Protein AF-A0A953WG66-F1 (afdb_monomer_lite)

Structure (mmCIF, N/CA/C/O backbone):
data_AF-A0A953WG66-F1
#
_entry.id   AF-A0A953WG66-F1
#
loop_
_atom_site.group_PDB
_atom_site.id
_atom_site.type_symbol
_atom_site.label_atom_id
_atom_site.label_alt_id
_atom_site.label_comp_id
_atom_site.label_asym_id
_atom_site.label_entity_id
_atom_site.label_seq_id
_atom_site.pdbx_PDB_ins_code
_atom_site.Cartn_x
_atom_site.Cartn_y
_atom_site.Cartn_z
_atom_site.occupancy
_atom_site.B_iso_or_equiv
_atom_site.auth_seq_id
_atom_site.auth_comp_id
_atom_site.auth_asym_id
_atom_site.auth_atom_id
_atom_site.pdbx_PDB_model_num
ATOM 1 N N . MET A 1 1 ? -20.986 -58.001 -8.007 1.00 40.38 1 MET A N 1
ATOM 2 C CA . MET A 1 1 ? -20.982 -58.601 -9.363 1.00 40.38 1 MET A CA 1
ATOM 3 C C . MET A 1 1 ? -20.022 -57.749 -10.190 1.00 40.38 1 MET A C 1
ATOM 5 O O . MET A 1 1 ? -20.242 -56.552 -10.231 1.00 40.38 1 MET A O 1
ATOM 9 N N . LYS A 1 2 ? -18.782 -58.213 -10.434 1.00 39.41 2 LYS A N 1
ATOM 10 C CA . LYS A 1 2 ? -18.308 -58.851 -11.696 1.00 39.41 2 LYS A CA 1
ATOM 11 C C . LYS A 1 2 ? -18.579 -57.925 -12.902 1.00 39.41 2 LYS A C 1
ATOM 13 O O . LYS A 1 2 ? -19.743 -57.663 -13.152 1.00 39.41 2 LYS A O 1
ATOM 18 N N . HIS A 1 3 ? -17.605 -57.355 -13.620 1.00 38.25 3 HIS A N 1
ATOM 19 C CA . HIS A 1 3 ? -16.455 -57.956 -14.327 1.00 38.25 3 HIS A CA 1
ATOM 20 C C . HIS A 1 3 ? -15.364 -56.886 -14.621 1.00 38.25 3 HIS A C 1
ATOM 22 O O . HIS A 1 3 ? -15.717 -55.734 -14.837 1.00 38.25 3 HIS A O 1
ATOM 28 N N . LEU A 1 4 ? -14.068 -57.170 -14.382 1.00 39.19 4 LEU A N 1
ATOM 29 C CA . LEU A 1 4 ? -12.987 -57.541 -15.345 1.00 39.19 4 LEU A CA 1
ATOM 30 C C . LEU A 1 4 ? -12.687 -56.464 -16.417 1.00 39.19 4 LEU A C 1
ATOM 32 O O . LEU A 1 4 ? -13.578 -56.117 -17.174 1.00 39.19 4 LEU A O 1
ATOM 36 N N . ALA A 1 5 ? -11.515 -55.813 -16.451 1.00 41.72 5 ALA A N 1
ATOM 37 C CA . ALA A 1 5 ? -10.131 -56.266 -16.725 1.00 41.72 5 ALA A CA 1
ATOM 38 C C . ALA A 1 5 ? -9.709 -55.921 -18.167 1.00 41.72 5 ALA A C 1
ATOM 40 O O . ALA A 1 5 ? -10.453 -56.183 -19.106 1.00 41.72 5 ALA A O 1
ATOM 41 N N . GLY A 1 6 ? -8.499 -55.380 -18.336 1.00 35.00 6 GLY A N 1
ATOM 42 C CA . GLY A 1 6 ? -7.927 -55.082 -19.650 1.00 35.00 6 GLY A CA 1
ATOM 43 C C . GLY A 1 6 ? -6.528 -54.476 -19.565 1.00 35.00 6 GLY A C 1
ATOM 44 O O . GLY A 1 6 ? -6.346 -53.290 -19.802 1.00 35.00 6 GLY A O 1
ATOM 45 N N . THR A 1 7 ? -5.551 -55.303 -19.205 1.00 43.47 7 THR A N 1
ATOM 46 C CA . THR A 1 7 ? -4.113 -55.044 -19.365 1.00 43.47 7 THR A CA 1
ATOM 47 C C . THR A 1 7 ? -3.718 -55.362 -20.808 1.00 43.47 7 THR A C 1
ATOM 49 O O . THR A 1 7 ? -4.080 -56.440 -21.271 1.00 43.47 7 THR A O 1
ATOM 52 N N . LEU A 1 8 ? -2.900 -54.538 -21.478 1.00 39.47 8 LEU A N 1
ATOM 53 C CA . LEU A 1 8 ? -1.827 -55.083 -22.323 1.00 39.47 8 LEU A CA 1
ATOM 54 C C . LEU A 1 8 ? -0.668 -54.098 -22.563 1.00 39.47 8 LEU A C 1
ATOM 56 O O . LEU A 1 8 ? -0.803 -53.045 -23.176 1.00 39.47 8 LEU A O 1
ATOM 60 N N . PHE A 1 9 ? 0.480 -54.538 -22.062 1.00 36.56 9 PHE A N 1
ATOM 61 C CA . PHE A 1 9 ? 1.857 -54.225 -22.426 1.00 36.56 9 PHE A CA 1
ATOM 62 C C . PHE A 1 9 ? 2.101 -54.135 -23.946 1.00 36.56 9 PHE A C 1
ATOM 64 O O . PHE A 1 9 ? 1.664 -55.011 -24.691 1.00 36.56 9 PHE A O 1
ATOM 71 N N . CYS A 1 10 ? 2.962 -53.207 -24.372 1.00 32.41 10 CYS A N 1
ATOM 72 C CA . CYS A 1 10 ? 3.913 -53.492 -25.447 1.00 32.41 10 CYS A CA 1
ATOM 73 C C . CYS A 1 10 ? 5.191 -52.664 -25.265 1.00 32.41 10 CYS A C 1
ATOM 75 O O . CYS A 1 10 ? 5.211 -51.453 -25.468 1.00 32.41 10 CYS A O 1
ATOM 77 N N . ALA A 1 11 ? 6.247 -53.351 -24.839 1.00 36.75 11 ALA A N 1
ATOM 78 C CA . ALA A 1 11 ? 7.619 -52.883 -24.895 1.00 36.75 11 ALA A CA 1
ATOM 79 C C . ALA A 1 11 ? 8.167 -53.143 -26.304 1.00 36.75 11 ALA A C 1
ATOM 81 O O . ALA A 1 11 ? 7.997 -54.243 -26.831 1.00 36.75 11 ALA A O 1
ATOM 82 N N . VAL A 1 12 ? 8.873 -52.169 -26.878 1.00 41.50 12 VAL A N 1
ATOM 83 C CA . VAL A 1 12 ? 9.766 -52.389 -28.019 1.00 41.50 12 VAL A CA 1
ATOM 84 C C . VAL A 1 12 ? 11.125 -51.791 -27.668 1.00 41.50 12 VAL A C 1
ATOM 86 O O . VAL A 1 12 ? 11.301 -50.579 -27.597 1.00 41.50 12 VAL A O 1
ATOM 89 N N . LEU A 1 13 ? 12.054 -52.700 -27.376 1.00 41.88 13 LEU A N 1
ATOM 90 C CA . LEU A 1 13 ? 13.506 -52.527 -27.431 1.00 41.88 13 LEU A CA 1
ATOM 91 C C . LEU A 1 13 ? 13.980 -52.617 -28.894 1.00 41.88 13 LEU A C 1
ATOM 93 O O . LEU A 1 13 ? 13.220 -53.090 -29.734 1.00 41.88 13 LEU A O 1
ATOM 97 N N . PHE A 1 14 ? 15.259 -52.278 -29.113 1.00 37.59 14 PHE A N 1
ATOM 98 C CA . PHE A 1 14 ? 16.099 -52.266 -30.335 1.00 37.59 14 PHE A CA 1
ATOM 99 C C . PHE A 1 14 ? 16.456 -50.828 -30.756 1.00 37.59 14 PHE A C 1
ATOM 101 O O . PHE A 1 14 ? 15.599 -49.962 -30.788 1.00 37.59 14 PHE A O 1
ATOM 108 N N . SER A 1 15 ? 17.697 -50.471 -31.087 1.00 36.41 15 SER A N 1
ATOM 109 C CA . SER A 1 15 ? 18.886 -51.264 -31.396 1.00 36.41 15 SER A CA 1
ATOM 110 C C . SER A 1 15 ? 20.135 -50.395 -31.238 1.00 36.41 15 SER A C 1
ATOM 112 O O . SER A 1 15 ? 20.113 -49.197 -31.500 1.00 36.41 15 SER A O 1
ATOM 114 N N . SER A 1 16 ? 21.212 -51.069 -30.861 1.00 37.94 16 SER A N 1
ATOM 115 C CA . SER A 1 16 ? 22.631 -50.761 -30.987 1.00 37.94 16 SER A CA 1
ATOM 116 C C . SER A 1 16 ? 23.064 -49.793 -32.095 1.00 37.94 16 SER A C 1
ATOM 118 O O . SER A 1 16 ? 22.646 -49.907 -33.246 1.00 37.94 16 SER A O 1
ATOM 120 N N . GLY A 1 17 ? 24.054 -48.971 -31.743 1.00 34.75 17 GLY A N 1
ATOM 121 C CA . GLY A 1 17 ? 24.935 -48.249 -32.655 1.00 34.75 17 GLY A CA 1
ATOM 122 C C . GLY A 1 17 ? 26.266 -47.941 -31.968 1.00 34.75 17 GLY A C 1
ATOM 123 O O . GLY A 1 17 ? 26.476 -46.833 -31.489 1.00 34.75 17 GLY A O 1
ATOM 124 N N . CYS A 1 18 ? 27.145 -48.942 -31.877 1.00 31.81 18 CYS A N 1
ATOM 125 C CA . CYS A 1 18 ? 28.578 -48.740 -31.663 1.00 31.81 18 CYS A CA 1
ATOM 126 C C . CYS A 1 18 ? 29.185 -48.213 -32.969 1.00 31.81 18 CYS A C 1
ATOM 128 O O .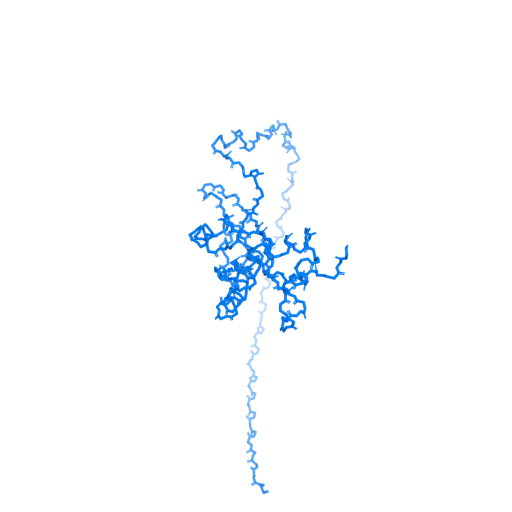 CYS A 1 18 ? 28.863 -48.773 -34.011 1.00 31.81 18 CYS A O 1
ATOM 130 N N . THR A 1 19 ? 30.077 -47.220 -32.914 1.00 40.19 19 THR A N 1
ATOM 131 C CA . THR A 1 19 ? 31.483 -47.331 -33.364 1.00 40.19 19 THR A CA 1
ATOM 132 C C . THR A 1 19 ? 32.202 -45.988 -33.257 1.00 40.19 19 THR A C 1
ATOM 134 O O . THR A 1 19 ? 31.648 -44.937 -33.566 1.00 40.19 19 THR A O 1
ATOM 137 N N . ASN A 1 20 ? 33.450 -46.102 -32.816 1.00 37.34 20 ASN A N 1
ATOM 138 C CA . ASN A 1 20 ? 34.449 -45.084 -32.526 1.00 37.34 20 ASN A CA 1
ATOM 139 C C . ASN A 1 20 ? 34.704 -44.091 -33.661 1.00 37.34 20 ASN A C 1
ATOM 141 O O . ASN A 1 20 ? 34.679 -44.444 -34.839 1.00 37.34 20 ASN A O 1
ATOM 145 N N . SER A 1 21 ? 35.130 -42.892 -33.281 1.00 41.28 21 SER A N 1
ATOM 146 C CA . SER A 1 21 ? 36.153 -42.151 -34.016 1.00 41.28 21 SER A CA 1
ATOM 147 C C . SER A 1 21 ? 36.938 -41.324 -33.009 1.00 41.28 21 SER A C 1
ATOM 149 O O . SER A 1 21 ? 36.525 -40.233 -32.622 1.00 41.28 21 SER A O 1
ATOM 151 N N . ASP A 1 22 ? 38.050 -41.902 -32.561 1.00 39.91 22 ASP A N 1
ATOM 152 C CA . ASP A 1 22 ? 39.164 -41.182 -31.965 1.00 39.91 22 ASP A CA 1
ATOM 153 C C . ASP A 1 22 ? 39.517 -39.998 -32.866 1.00 39.91 22 ASP A C 1
ATOM 155 O O . ASP A 1 22 ? 39.886 -40.157 -34.029 1.00 39.91 22 ASP A O 1
ATOM 159 N N . THR A 1 23 ? 39.366 -38.793 -32.335 1.00 44.88 23 THR A N 1
ATOM 160 C CA . THR A 1 23 ? 40.048 -37.617 -32.860 1.00 44.88 23 THR A CA 1
ATOM 161 C C . THR A 1 23 ? 40.847 -37.055 -31.702 1.00 44.88 23 THR A C 1
ATOM 163 O O . THR A 1 23 ? 40.358 -36.244 -30.920 1.00 44.88 23 THR A O 1
ATOM 166 N N . GLU A 1 24 ? 42.085 -37.539 -31.584 1.00 45.97 24 GLU A N 1
ATOM 167 C CA . GLU A 1 24 ? 43.172 -36.761 -31.001 1.00 45.97 24 GLU A CA 1
ATOM 168 C C . GLU A 1 24 ? 43.178 -35.399 -31.705 1.00 45.97 24 GLU A C 1
ATOM 170 O O . GLU A 1 24 ? 43.527 -35.264 -32.882 1.00 45.97 24 GLU A O 1
ATOM 175 N N . HIS A 1 25 ? 42.725 -34.377 -30.990 1.00 43.25 25 HIS A N 1
ATOM 176 C CA . HIS A 1 25 ? 43.062 -33.002 -31.291 1.00 43.25 25 HIS A CA 1
ATOM 177 C C . HIS A 1 25 ? 43.875 -32.475 -30.126 1.00 43.25 25 HIS A C 1
ATOM 179 O O . HIS A 1 25 ? 43.409 -32.393 -28.993 1.00 43.25 25 HIS A O 1
ATOM 185 N N . ALA A 1 26 ? 45.133 -32.224 -30.472 1.00 43.62 26 ALA A N 1
ATOM 186 C CA . ALA A 1 26 ? 46.191 -31.681 -29.658 1.00 43.62 26 ALA A CA 1
ATOM 187 C C . ALA A 1 26 ? 45.707 -30.555 -28.740 1.00 43.62 26 ALA A C 1
ATOM 189 O O . ALA A 1 26 ? 44.999 -29.650 -29.185 1.00 43.62 26 ALA A O 1
ATOM 190 N N . GLU A 1 27 ? 46.167 -30.598 -27.488 1.00 51.97 27 GLU A N 1
ATOM 191 C CA . GLU A 1 27 ? 46.247 -29.431 -26.614 1.00 51.97 27 GLU A CA 1
ATOM 192 C C . GLU A 1 27 ? 46.866 -28.259 -27.393 1.00 51.97 27 GLU A C 1
ATOM 194 O O . GLU A 1 27 ? 48.035 -28.334 -27.792 1.00 51.97 27 GLU A O 1
ATOM 199 N N . PRO A 1 28 ? 46.131 -27.159 -27.627 1.00 49.12 28 PRO A N 1
ATOM 200 C CA . PRO A 1 28 ? 46.783 -25.916 -27.968 1.00 49.12 28 PRO A CA 1
ATOM 201 C C . PRO A 1 28 ? 47.484 -25.422 -26.703 1.00 49.12 28 PRO A C 1
ATOM 203 O O . PRO A 1 28 ? 46.846 -25.153 -25.687 1.00 49.12 28 PRO A O 1
ATOM 206 N N . ALA A 1 29 ? 48.811 -25.350 -26.792 1.00 50.75 29 ALA A N 1
ATOM 207 C CA . ALA A 1 29 ? 49.691 -24.767 -25.795 1.00 50.75 29 ALA A CA 1
ATOM 208 C C . ALA A 1 29 ? 49.089 -23.489 -25.193 1.00 50.75 29 ALA A C 1
ATOM 210 O O . ALA A 1 29 ? 48.650 -22.597 -25.925 1.00 50.75 29 ALA A O 1
ATOM 211 N N . GLU A 1 30 ? 49.100 -23.416 -23.861 1.00 51.19 30 GLU A N 1
ATOM 212 C CA . GLU A 1 30 ? 48.785 -22.211 -23.103 1.00 51.19 30 GLU A CA 1
ATOM 213 C C . GLU A 1 30 ? 49.516 -21.006 -23.720 1.00 51.19 30 GLU A C 1
ATOM 215 O O . GLU A 1 30 ? 50.753 -21.004 -23.785 1.00 51.19 30 GLU A O 1
ATOM 220 N N . PRO A 1 31 ? 48.810 -19.957 -24.179 1.00 52.06 31 PRO A N 1
ATOM 221 C CA . PRO A 1 31 ? 49.475 -18.700 -24.447 1.00 52.06 31 PRO A CA 1
ATOM 222 C C . PRO A 1 31 ? 49.948 -18.149 -23.102 1.00 52.06 31 PRO A C 1
ATOM 224 O O . PRO A 1 31 ? 49.144 -17.761 -22.257 1.00 52.06 31 PRO A O 1
ATOM 227 N N . ALA A 1 32 ? 51.268 -18.143 -22.912 1.00 47.75 32 ALA A N 1
ATOM 228 C CA . ALA A 1 32 ? 51.931 -17.483 -21.801 1.00 47.75 32 ALA A CA 1
ATOM 229 C C . ALA A 1 32 ? 51.351 -16.073 -21.627 1.00 47.75 32 ALA A C 1
ATOM 231 O O . ALA A 1 32 ? 51.476 -15.220 -22.509 1.00 47.75 32 ALA A O 1
ATOM 232 N N . THR A 1 33 ? 50.697 -15.853 -20.490 1.00 50.56 33 THR A N 1
ATOM 233 C CA . THR A 1 33 ? 50.154 -14.566 -20.071 1.00 50.56 33 THR A CA 1
ATOM 234 C C . THR A 1 33 ? 51.259 -13.513 -20.174 1.00 50.56 33 THR A C 1
ATOM 236 O O . THR A 1 33 ? 52.274 -13.652 -19.483 1.00 50.56 33 THR A O 1
ATOM 239 N N . PRO A 1 34 ? 51.129 -12.455 -20.998 1.00 50.34 34 PRO A N 1
ATOM 240 C CA . PRO A 1 34 ? 52.040 -11.332 -20.891 1.00 50.34 34 PRO A CA 1
ATOM 241 C C . PRO A 1 34 ? 51.843 -10.705 -19.509 1.00 50.34 34 PRO A C 1
ATOM 243 O O . PRO A 1 34 ? 50.808 -10.116 -19.201 1.00 50.34 34 PRO A O 1
ATOM 246 N N . ALA A 1 35 ? 52.848 -10.875 -18.653 1.00 50.50 35 ALA A N 1
ATOM 247 C CA . ALA A 1 35 ? 52.999 -10.087 -17.449 1.00 50.50 35 ALA A CA 1
ATOM 248 C C . ALA A 1 35 ? 53.118 -8.612 -17.854 1.00 50.50 35 ALA A C 1
ATOM 250 O O . ALA A 1 35 ? 54.041 -8.244 -18.578 1.00 50.50 35 ALA A O 1
ATOM 251 N N . GLY A 1 36 ? 52.204 -7.774 -17.367 1.00 51.59 36 GLY A N 1
ATOM 252 C CA . GLY A 1 36 ? 52.370 -6.324 -17.412 1.00 51.59 36 GLY A CA 1
ATOM 253 C C . GLY A 1 36 ? 51.264 -5.574 -18.136 1.00 51.59 36 GLY A C 1
ATOM 254 O O . GLY A 1 36 ? 51.451 -5.113 -19.252 1.00 51.59 36 GLY A O 1
ATOM 255 N N . GLN A 1 37 ? 50.162 -5.355 -17.428 1.00 41.12 37 GLN A N 1
ATOM 256 C CA . GLN A 1 37 ? 49.670 -4.010 -17.130 1.00 41.12 37 GLN A CA 1
ATOM 257 C C . GLN A 1 37 ? 48.595 -4.167 -16.058 1.00 41.12 37 GLN A C 1
ATOM 259 O O . GLN A 1 37 ? 47.473 -4.577 -16.334 1.00 41.12 37 GLN A O 1
ATOM 264 N N . VAL A 1 38 ? 48.963 -3.885 -14.806 1.00 50.69 38 VAL A N 1
ATOM 265 C CA . VAL A 1 38 ? 47.963 -3.493 -13.812 1.00 50.69 38 VAL A CA 1
ATOM 266 C C . VAL A 1 38 ? 47.334 -2.230 -14.404 1.00 50.69 38 VAL A C 1
ATOM 268 O O . VAL A 1 38 ? 48.096 -1.293 -14.664 1.00 50.69 38 VAL A O 1
ATOM 271 N N . PRO A 1 39 ? 46.029 -2.201 -14.731 1.00 48.72 39 PRO A N 1
ATOM 272 C CA . PRO A 1 39 ? 45.403 -0.952 -15.121 1.00 48.72 39 PRO A CA 1
ATOM 273 C C . PRO A 1 39 ? 45.646 0.014 -13.971 1.00 48.72 39 PRO A C 1
ATOM 275 O O . PRO A 1 39 ? 45.346 -0.299 -12.819 1.00 48.72 39 PRO A O 1
ATOM 278 N N . ASP A 1 40 ? 46.303 1.121 -14.292 1.00 50.34 40 ASP A N 1
ATOM 279 C CA . ASP A 1 40 ? 46.548 2.221 -13.382 1.00 50.34 40 ASP A CA 1
ATOM 280 C C . ASP A 1 40 ? 45.220 2.562 -12.693 1.00 50.34 40 ASP A C 1
ATOM 282 O O . ASP A 1 40 ? 44.286 3.070 -13.313 1.00 50.34 40 ASP A O 1
ATOM 286 N N . SER A 1 41 ? 45.097 2.187 -11.420 1.00 54.97 41 SER A N 1
ATOM 287 C CA . SER A 1 41 ? 43.883 2.332 -10.615 1.00 54.97 41 SER A CA 1
ATOM 288 C C . SER A 1 41 ? 43.644 3.786 -10.190 1.00 54.97 41 SER A C 1
ATOM 290 O O . SER A 1 41 ? 42.941 4.042 -9.218 1.00 54.97 41 SER A O 1
ATOM 292 N N . SER A 1 42 ? 44.252 4.734 -10.904 1.00 51.97 42 SER A N 1
ATOM 293 C CA . SER A 1 42 ? 44.056 6.172 -10.772 1.00 51.97 42 SER A CA 1
ATOM 294 C C . SER A 1 42 ? 43.049 6.733 -11.780 1.00 51.97 42 SER A C 1
ATOM 296 O O . SER A 1 42 ? 42.958 7.949 -11.934 1.00 51.97 42 SER A O 1
ATOM 298 N N . GLN A 1 43 ? 42.232 5.884 -12.424 1.00 48.75 43 GLN A N 1
ATOM 299 C CA . GLN A 1 43 ? 40.974 6.371 -12.986 1.00 48.75 43 GLN A CA 1
ATOM 300 C C . GLN A 1 43 ? 40.105 6.868 -11.831 1.00 48.75 43 GLN A C 1
ATOM 302 O O . GLN A 1 43 ? 39.445 6.086 -11.147 1.00 48.75 43 GLN A O 1
ATOM 307 N N . GLU A 1 44 ? 40.163 8.180 -11.599 1.00 53.19 44 GLU A N 1
ATOM 308 C CA . GLU A 1 44 ? 39.146 8.927 -10.878 1.00 53.19 44 GLU A CA 1
ATOM 309 C C . GLU A 1 44 ? 37.803 8.464 -11.438 1.00 53.19 44 GLU A C 1
ATOM 311 O O . GLU A 1 44 ? 37.472 8.685 -12.605 1.00 53.19 44 GLU A O 1
ATOM 316 N N . THR A 1 45 ? 37.077 7.694 -10.632 1.00 61.94 45 THR A N 1
ATOM 317 C CA . THR A 1 45 ? 35.719 7.298 -10.965 1.00 61.94 45 THR A CA 1
ATOM 318 C C . THR A 1 45 ? 34.911 8.577 -10.885 1.00 61.94 45 THR A C 1
ATOM 320 O O . THR A 1 45 ? 34.532 8.997 -9.796 1.00 61.94 45 THR A O 1
ATOM 323 N N . MET A 1 46 ? 34.734 9.235 -12.036 1.00 64.88 46 MET A N 1
ATOM 324 C CA . MET A 1 46 ? 33.811 10.360 -12.162 1.00 64.88 46 MET A CA 1
ATOM 325 C C . MET A 1 46 ? 32.500 9.945 -11.510 1.00 64.88 46 MET A C 1
ATOM 327 O O . MET A 1 46 ? 32.012 8.836 -11.777 1.00 64.88 46 MET A O 1
ATOM 331 N N . SER A 1 47 ? 31.973 10.791 -10.632 1.00 74.25 47 SER A N 1
ATOM 332 C CA . SER A 1 47 ? 30.742 10.472 -9.921 1.00 74.25 47 SER A CA 1
ATOM 333 C C . SER A 1 47 ? 29.597 10.305 -10.929 1.00 74.25 47 SER A C 1
ATOM 335 O O . SER A 1 47 ? 29.675 10.766 -12.072 1.00 74.25 47 SER A O 1
ATOM 337 N N . ILE A 1 48 ? 28.530 9.599 -10.552 1.00 70.12 48 ILE A N 1
ATOM 338 C CA . ILE A 1 48 ? 27.396 9.362 -11.464 1.00 70.12 48 ILE A CA 1
ATOM 339 C C . ILE A 1 48 ? 26.796 10.701 -11.924 1.00 70.12 48 ILE A C 1
ATOM 341 O O . ILE A 1 48 ? 26.393 10.832 -13.076 1.00 70.12 48 ILE A O 1
ATOM 345 N N . GLU A 1 49 ? 26.828 11.714 -11.061 1.00 71.69 49 GLU A N 1
ATOM 346 C CA . GLU A 1 49 ? 26.388 13.081 -11.338 1.00 71.69 49 GLU A CA 1
ATOM 347 C C . GLU A 1 49 ? 27.259 13.786 -12.393 1.00 71.69 49 GLU A C 1
ATOM 349 O O . GLU A 1 49 ? 26.752 14.571 -13.188 1.00 71.69 49 GLU A O 1
ATOM 354 N N . GLU A 1 50 ? 28.563 13.497 -12.447 1.00 76.69 50 GLU A N 1
ATOM 355 C CA . GLU A 1 50 ? 29.469 14.048 -13.466 1.00 76.69 50 GLU A CA 1
ATOM 356 C C . GLU A 1 50 ? 29.283 13.368 -14.827 1.00 76.69 50 GLU A C 1
ATOM 358 O O . GLU A 1 50 ? 29.425 14.003 -15.873 1.00 76.69 50 GLU A O 1
ATOM 363 N N . GLN A 1 51 ? 28.946 12.076 -14.821 1.00 76.94 51 GLN A N 1
ATOM 364 C CA . GLN A 1 51 ? 28.680 11.308 -16.040 1.00 76.94 51 GLN A CA 1
ATOM 365 C C . GLN A 1 51 ? 27.286 11.594 -16.615 1.00 76.94 51 GLN A C 1
ATOM 367 O O . GLN A 1 51 ? 27.099 11.548 -17.833 1.00 76.94 51 GLN A O 1
ATOM 372 N N . PHE A 1 52 ? 26.320 11.908 -15.750 1.00 77.19 52 PHE A N 1
ATOM 373 C CA . PHE A 1 52 ? 24.923 12.153 -16.098 1.00 77.19 52 PHE A CA 1
ATOM 374 C C . PHE A 1 52 ? 24.435 13.427 -15.395 1.00 77.19 52 PHE A C 1
ATOM 376 O O . PHE A 1 52 ? 23.733 13.345 -14.389 1.00 77.19 52 PHE A O 1
ATOM 383 N N . PRO A 1 53 ? 24.775 14.617 -15.920 1.00 77.00 53 PRO A N 1
ATOM 384 C CA . PRO A 1 53 ? 24.470 15.891 -15.262 1.00 77.00 53 PRO A CA 1
ATOM 385 C C . PRO A 1 53 ? 22.966 16.178 -15.133 1.00 77.00 53 PRO A C 1
ATOM 387 O O . PRO A 1 53 ? 22.575 16.986 -14.297 1.00 77.00 53 PRO A O 1
ATOM 390 N N . ASP A 1 54 ? 22.134 15.504 -15.931 1.00 79.50 54 ASP A N 1
ATOM 391 C CA . ASP A 1 54 ? 20.670 15.606 -15.883 1.00 79.50 54 ASP A CA 1
ATOM 392 C C . ASP A 1 54 ? 20.018 14.519 -14.999 1.00 79.50 54 ASP A C 1
ATOM 394 O O . ASP A 1 54 ? 18.792 14.439 -14.910 1.00 79.50 54 ASP A O 1
ATOM 398 N N . TYR A 1 55 ? 20.805 13.631 -14.379 1.00 81.56 55 TYR A N 1
ATOM 399 C CA . TYR A 1 55 ? 20.279 12.589 -13.501 1.00 81.56 55 TYR A CA 1
ATOM 400 C C . TYR A 1 55 ? 19.963 13.152 -12.113 1.00 81.56 55 TYR A C 1
ATOM 402 O O . TYR A 1 55 ? 20.849 13.593 -11.383 1.00 81.56 55 TYR A O 1
ATOM 410 N N . GLU A 1 56 ? 18.692 13.065 -11.721 1.00 83.88 56 GLU A N 1
ATOM 411 C CA . GLU A 1 56 ? 18.228 13.436 -10.385 1.00 83.88 56 GLU A CA 1
ATOM 412 C C . GLU A 1 56 ? 17.808 12.182 -9.587 1.00 83.88 56 GLU A C 1
ATOM 414 O O . GLU A 1 56 ? 16.746 11.588 -9.850 1.00 83.88 56 GLU A O 1
ATOM 419 N N . PRO A 1 57 ? 18.612 11.746 -8.595 1.00 84.00 57 PRO A N 1
ATOM 420 C CA . PRO A 1 57 ? 18.269 10.592 -7.772 1.00 84.00 57 PRO A CA 1
ATOM 421 C C . PRO A 1 57 ? 17.036 10.876 -6.908 1.00 84.00 57 PRO A C 1
ATOM 423 O O . PRO A 1 57 ? 16.825 11.991 -6.423 1.00 84.00 57 PRO A O 1
ATOM 426 N N . LYS A 1 58 ? 16.219 9.845 -6.659 1.00 88.44 58 LYS A N 1
ATOM 427 C CA . LYS A 1 58 ? 15.100 9.961 -5.718 1.00 88.44 58 LYS A CA 1
ATOM 428 C C . LYS A 1 58 ? 15.638 10.003 -4.294 1.00 88.44 58 LYS A C 1
ATOM 430 O O . LYS A 1 58 ? 16.253 9.050 -3.830 1.00 88.44 58 LYS A O 1
ATOM 435 N N . LEU A 1 59 ? 15.368 11.100 -3.591 1.00 89.00 59 LEU A N 1
ATOM 436 C CA . LEU A 1 59 ? 15.767 11.265 -2.187 1.00 89.00 59 LEU A CA 1
ATOM 437 C C . LEU A 1 59 ? 14.630 10.964 -1.199 1.00 89.00 59 LEU A C 1
ATOM 439 O O . LEU A 1 59 ? 14.869 10.834 -0.001 1.00 89.00 59 LEU A O 1
ATOM 443 N N . THR A 1 60 ? 13.389 10.880 -1.680 1.00 91.81 60 THR A N 1
ATOM 444 C CA . THR A 1 60 ? 12.217 10.572 -0.852 1.00 91.81 60 THR A CA 1
ATOM 445 C C . THR A 1 60 ? 11.989 9.062 -0.751 1.00 91.81 60 THR A C 1
ATOM 447 O O . THR A 1 60 ? 12.342 8.337 -1.684 1.00 91.81 60 THR A O 1
ATOM 450 N N . PRO A 1 61 ? 11.353 8.562 0.325 1.00 93.81 61 PRO A N 1
ATOM 451 C CA . PRO A 1 61 ? 10.939 7.160 0.415 1.00 93.81 61 PRO A CA 1
ATOM 452 C C . PRO A 1 61 ? 10.004 6.762 -0.729 1.00 93.81 61 PRO A C 1
ATOM 454 O O . PRO A 1 61 ? 9.215 7.587 -1.194 1.00 93.81 61 PRO A O 1
ATOM 457 N N . ASP A 1 62 ? 10.099 5.520 -1.199 1.00 96.12 62 ASP A N 1
ATOM 458 C CA . ASP A 1 62 ? 9.183 4.973 -2.205 1.00 96.12 62 ASP A CA 1
ATOM 459 C C . ASP A 1 62 ? 7.801 4.731 -1.603 1.00 96.12 62 ASP A C 1
ATOM 461 O O . ASP A 1 62 ? 7.664 4.225 -0.488 1.00 96.12 62 ASP A O 1
ATOM 465 N N . THR A 1 63 ? 6.770 5.123 -2.343 1.00 96.06 63 THR A N 1
ATOM 466 C CA . THR A 1 63 ? 5.378 5.052 -1.905 1.00 96.06 63 THR A CA 1
ATOM 467 C C . THR A 1 63 ? 4.526 4.269 -2.895 1.00 96.06 63 THR A C 1
ATOM 469 O O . THR A 1 63 ? 4.863 4.131 -4.071 1.00 96.06 63 THR A O 1
ATOM 472 N N . LEU A 1 64 ? 3.360 3.800 -2.444 1.00 96.50 64 LEU A N 1
ATOM 473 C CA . LEU A 1 64 ? 2.388 3.152 -3.331 1.00 96.50 64 LEU A CA 1
ATOM 474 C C . LEU A 1 64 ? 1.912 4.077 -4.463 1.00 96.50 64 LEU A C 1
ATOM 476 O O . LEU A 1 64 ? 1.565 3.596 -5.537 1.00 96.50 64 LEU A O 1
ATOM 480 N N . LEU A 1 65 ? 1.927 5.397 -4.246 1.00 95.81 65 LEU A N 1
ATOM 481 C CA . LEU A 1 65 ? 1.571 6.383 -5.268 1.00 95.81 65 LEU A CA 1
ATOM 482 C C . LEU A 1 65 ? 2.663 6.549 -6.328 1.00 95.81 65 LEU A C 1
ATOM 484 O O . LEU A 1 65 ? 2.339 6.884 -7.463 1.00 95.81 65 LEU A O 1
ATOM 488 N N . ASP A 1 66 ? 3.926 6.283 -5.988 1.00 96.50 66 ASP A N 1
ATOM 489 C CA . ASP A 1 66 ? 4.999 6.221 -6.982 1.00 96.50 66 ASP A CA 1
ATOM 490 C C . ASP A 1 66 ? 4.830 4.988 -7.889 1.00 96.50 66 ASP A C 1
ATOM 492 O O . ASP A 1 66 ? 4.990 5.076 -9.105 1.00 96.50 66 ASP A O 1
ATOM 496 N N . TYR A 1 67 ? 4.434 3.850 -7.306 1.00 97.25 67 TYR A N 1
ATOM 497 C CA . TYR A 1 67 ? 4.150 2.610 -8.039 1.00 97.25 67 TYR A CA 1
ATOM 498 C C . TYR A 1 67 ? 2.868 2.677 -8.889 1.00 97.25 67 TYR A C 1
ATOM 500 O O . TYR A 1 67 ? 2.850 2.226 -10.038 1.00 97.25 67 TYR A O 1
ATOM 508 N N . ARG A 1 68 ? 1.790 3.258 -8.349 1.00 97.19 68 ARG A N 1
ATOM 509 C CA . ARG A 1 68 ? 0.503 3.444 -9.038 1.00 97.19 68 ARG A CA 1
ATOM 510 C C . ARG A 1 68 ? 0.004 4.885 -8.902 1.00 97.19 68 ARG A C 1
ATOM 512 O O . ARG A 1 68 ? -0.907 5.158 -8.117 1.00 97.19 68 ARG A O 1
ATOM 519 N N . PRO A 1 69 ? 0.503 5.810 -9.744 1.00 96.06 69 PRO A N 1
ATOM 520 C CA . PRO A 1 69 ? 0.050 7.203 -9.739 1.00 96.06 69 PRO A CA 1
ATOM 521 C C . PRO A 1 69 ? -1.452 7.365 -10.013 1.00 96.06 69 PRO A C 1
ATOM 523 O O . PRO A 1 69 ? -2.064 8.333 -9.564 1.00 96.06 69 PRO A O 1
ATOM 526 N N . GLY A 1 70 ? -2.068 6.404 -10.716 1.00 94.50 70 GLY A N 1
ATOM 527 C CA . GLY A 1 70 ? -3.510 6.384 -10.989 1.00 94.50 70 GLY A CA 1
ATOM 528 C C . GLY A 1 70 ? -4.383 6.405 -9.728 1.00 94.50 70 GLY A C 1
ATOM 529 O O . GLY A 1 70 ? -5.487 6.950 -9.760 1.00 94.50 70 GLY A O 1
ATOM 530 N N . LEU A 1 71 ? -3.863 5.926 -8.591 1.00 95.06 71 LEU A N 1
ATOM 531 C CA . LEU A 1 71 ? -4.569 5.951 -7.309 1.00 95.06 71 LEU A CA 1
ATOM 532 C C . LEU A 1 71 ? -4.800 7.365 -6.768 1.00 95.06 71 LEU A C 1
ATOM 534 O O . LEU A 1 71 ? -5.683 7.546 -5.932 1.00 95.06 71 LEU A O 1
ATOM 538 N N . LEU A 1 72 ? -4.078 8.385 -7.252 1.00 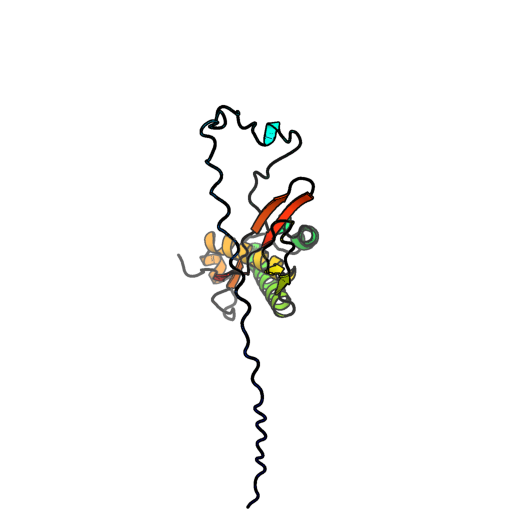94.62 72 LEU A N 1
ATOM 539 C CA . LEU A 1 72 ? -4.279 9.777 -6.830 1.00 94.62 72 LEU A CA 1
ATOM 540 C C . LEU A 1 72 ? -5.732 10.240 -7.001 1.00 94.62 72 LEU A C 1
ATOM 542 O O . LEU A 1 72 ? -6.226 11.006 -6.177 1.00 94.62 72 LEU A O 1
ATOM 546 N N . ALA A 1 73 ? -6.433 9.749 -8.027 1.00 93.19 73 ALA A N 1
ATOM 547 C CA . ALA A 1 73 ? -7.849 10.051 -8.234 1.00 93.19 73 ALA A CA 1
ATOM 548 C C . ALA A 1 73 ? -8.761 9.411 -7.168 1.00 93.19 73 ALA A C 1
ATOM 550 O O . ALA A 1 73 ? -9.821 9.953 -6.858 1.00 93.19 73 ALA A O 1
ATOM 551 N N . SER A 1 74 ? -8.334 8.289 -6.586 1.00 92.19 74 SER A N 1
ATOM 552 C CA . SER A 1 74 ? -9.055 7.537 -5.556 1.00 92.19 74 SER A CA 1
ATOM 553 C C . SER A 1 74 ? -8.711 7.994 -4.137 1.00 92.19 74 SER A C 1
ATOM 555 O O . SER A 1 74 ? -9.517 7.801 -3.228 1.00 92.19 74 SER A O 1
ATOM 557 N N . MET A 1 75 ? -7.567 8.651 -3.922 1.00 92.56 75 MET A N 1
ATOM 558 C CA . MET A 1 75 ? -7.127 9.131 -2.602 1.00 92.56 75 MET A CA 1
ATOM 559 C C . MET A 1 75 ? -8.161 9.985 -1.844 1.00 92.56 75 MET A C 1
ATOM 561 O O . MET A 1 75 ? -8.302 9.768 -0.640 1.00 92.56 75 MET A O 1
ATOM 565 N N . PRO A 1 76 ? -8.936 10.891 -2.479 1.00 92.94 76 PRO A N 1
ATOM 566 C CA . PRO A 1 76 ? -9.973 11.655 -1.780 1.00 92.94 76 PRO A CA 1
ATOM 567 C C . PRO A 1 76 ? -11.110 10.803 -1.197 1.00 92.94 76 PRO A C 1
ATOM 569 O O . PRO A 1 76 ? -11.859 11.289 -0.354 1.00 92.94 76 PRO A O 1
ATOM 572 N N . SER A 1 77 ? -11.267 9.551 -1.647 1.00 90.06 77 SER A N 1
ATOM 573 C CA . SER A 1 77 ? -12.249 8.615 -1.084 1.00 90.06 77 SER A CA 1
ATOM 574 C C . SER A 1 77 ? -11.805 8.005 0.246 1.00 90.06 77 SER A C 1
ATOM 576 O O . SER A 1 77 ? -12.650 7.505 0.985 1.00 90.06 77 SER A O 1
ATOM 578 N N . LEU A 1 78 ? -10.507 8.063 0.572 1.00 94.38 78 LEU A N 1
ATOM 579 C CA . LEU A 1 78 ? -9.985 7.606 1.854 1.00 94.38 78 LEU A CA 1
ATOM 580 C C . LEU A 1 78 ? -10.190 8.709 2.904 1.00 94.38 78 LEU A C 1
ATOM 582 O O . LEU A 1 78 ? -9.614 9.793 2.765 1.00 94.38 78 LEU A O 1
ATOM 5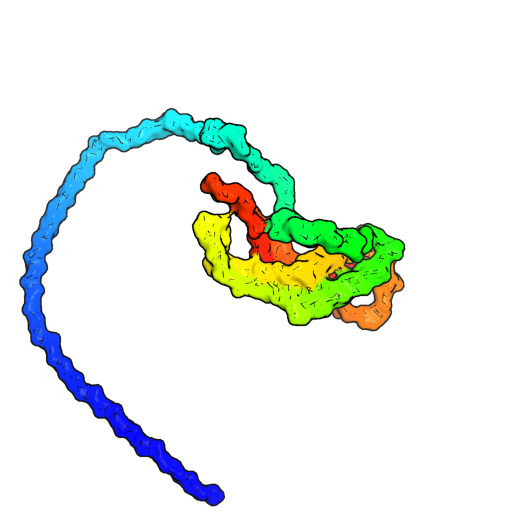86 N N . PRO A 1 79 ? -10.954 8.459 3.981 1.00 94.19 79 PRO A N 1
ATOM 587 C CA . PRO A 1 79 ? -11.113 9.431 5.057 1.00 94.19 79 PRO A CA 1
ATOM 588 C C . PRO A 1 79 ? -9.797 9.661 5.805 1.00 94.19 79 PRO A C 1
ATOM 590 O O . PRO A 1 79 ? -9.000 8.739 5.967 1.00 94.19 79 PRO A O 1
ATOM 593 N N . GLU A 1 80 ? -9.553 10.881 6.278 1.00 93.56 80 GLU A N 1
ATOM 594 C CA . GLU A 1 80 ? -8.352 11.205 7.065 1.00 93.56 80 GLU A CA 1
ATOM 595 C C . GLU A 1 80 ? -8.262 10.368 8.347 1.00 93.56 80 GLU A C 1
ATOM 597 O O . GLU A 1 80 ? -9.293 10.095 8.971 1.00 93.56 80 GLU A O 1
ATOM 602 N N . ALA A 1 81 ? -7.035 10.031 8.762 1.00 92.44 81 ALA A N 1
ATOM 603 C CA . ALA A 1 81 ? -6.718 9.261 9.968 1.00 92.44 81 ALA A CA 1
ATOM 604 C C . ALA A 1 81 ? -7.012 10.065 11.251 1.00 92.44 81 ALA A C 1
ATOM 606 O O . ALA A 1 81 ? -6.118 10.520 11.960 1.00 92.44 81 ALA A O 1
ATOM 607 N N . THR A 1 82 ? -8.297 10.266 11.542 1.00 91.81 82 THR A N 1
ATOM 608 C CA . THR A 1 82 ? -8.796 10.931 12.750 1.00 91.81 82 THR A CA 1
ATOM 609 C C . THR A 1 82 ? -9.868 10.078 13.415 1.00 91.81 82 THR A C 1
ATOM 611 O O . THR A 1 82 ? -10.610 9.362 12.744 1.00 91.81 82 THR A O 1
ATOM 614 N N . VAL A 1 83 ? -9.997 10.197 14.734 1.00 87.69 83 VAL A N 1
ATOM 615 C CA . VAL A 1 83 ? -10.982 9.435 15.522 1.00 87.69 83 VAL A CA 1
ATOM 616 C C . VAL A 1 83 ? -12.412 9.722 15.055 1.00 87.69 83 VAL A C 1
ATOM 618 O O . VAL A 1 83 ? -13.223 8.810 14.946 1.00 87.69 83 VAL A O 1
ATOM 621 N N . ALA A 1 84 ? -12.715 10.972 14.689 1.00 89.88 84 ALA A N 1
ATOM 622 C CA . ALA A 1 84 ? -14.029 11.350 14.166 1.00 89.88 84 ALA A CA 1
ATOM 623 C C . ALA A 1 84 ? -14.395 10.610 12.864 1.00 89.88 84 ALA A C 1
ATOM 625 O O . ALA A 1 84 ? -15.569 10.342 12.614 1.00 89.88 84 ALA A O 1
ATOM 626 N N . ASN A 1 85 ? -13.393 10.259 12.054 1.00 92.19 85 ASN A N 1
ATOM 627 C CA . ASN A 1 85 ? -13.570 9.529 10.802 1.00 92.19 85 ASN A CA 1
ATOM 628 C C . ASN A 1 85 ? -13.464 8.012 10.968 1.00 92.19 85 ASN A C 1
ATOM 630 O O . ASN A 1 85 ? -13.620 7.297 9.980 1.00 92.19 85 ASN A O 1
ATOM 634 N N . LEU A 1 86 ? -13.197 7.506 12.172 1.00 89.56 86 LEU A N 1
ATOM 635 C CA . LEU A 1 86 ? -12.922 6.092 12.387 1.00 89.56 86 LEU A CA 1
ATOM 636 C C . LEU A 1 86 ? -14.047 5.165 11.886 1.00 89.56 86 LEU A C 1
ATOM 638 O O . LEU A 1 86 ? -13.726 4.231 11.153 1.00 89.56 86 LEU A O 1
ATOM 642 N N . PRO A 1 87 ? -15.346 5.426 12.146 1.00 88.88 87 PRO A N 1
ATOM 643 C CA . PRO A 1 87 ? -16.413 4.599 11.578 1.00 88.88 87 PRO A CA 1
ATOM 644 C C . PRO A 1 87 ? -16.354 4.539 10.045 1.00 88.88 87 PRO A C 1
ATOM 646 O O . PRO A 1 87 ? -16.476 3.473 9.447 1.00 88.88 87 PRO A O 1
ATOM 649 N N . LYS A 1 88 ? -16.073 5.679 9.399 1.00 91.88 88 LYS A N 1
ATOM 650 C CA . LYS A 1 88 ? -15.954 5.759 7.941 1.00 91.88 88 LYS A CA 1
ATOM 651 C C . LYS A 1 88 ? -14.706 5.044 7.425 1.00 91.88 88 LYS A C 1
ATOM 653 O O . LYS A 1 88 ? -14.760 4.425 6.364 1.00 91.88 88 LYS A O 1
ATOM 658 N N . LEU A 1 89 ? -13.593 5.119 8.153 1.00 92.38 89 LEU A N 1
ATOM 659 C CA . LEU A 1 89 ? -12.372 4.377 7.842 1.00 92.38 89 LEU A CA 1
ATOM 660 C C . LEU A 1 89 ? -12.607 2.870 7.904 1.00 92.38 89 LEU A C 1
ATOM 662 O O . LEU A 1 89 ? -12.190 2.178 6.985 1.00 92.38 89 LEU A O 1
ATOM 666 N N . MET A 1 90 ? -13.322 2.384 8.919 1.00 90.56 90 MET A N 1
ATOM 667 C CA . MET A 1 90 ? -13.664 0.967 9.056 1.00 90.56 90 MET A CA 1
ATOM 668 C C . MET A 1 90 ? -14.553 0.473 7.909 1.00 90.56 90 MET A C 1
ATOM 670 O O . MET A 1 90 ? -14.254 -0.552 7.305 1.00 90.56 90 MET A O 1
ATOM 674 N N . GLU A 1 91 ? -15.587 1.234 7.533 1.00 91.56 91 GLU A N 1
ATOM 675 C CA . GLU A 1 91 ? -16.396 0.929 6.341 1.00 91.56 91 GLU A CA 1
ATOM 676 C C . GLU A 1 91 ? -15.552 0.901 5.059 1.00 91.56 91 GLU A C 1
ATOM 678 O O . GLU A 1 91 ? -15.751 0.059 4.187 1.00 91.56 91 GLU A O 1
ATOM 683 N N . THR A 1 92 ? -14.615 1.843 4.934 1.00 94.69 92 THR A N 1
ATOM 684 C CA . THR A 1 92 ? -13.745 1.968 3.758 1.00 94.69 92 THR A CA 1
ATOM 685 C C . THR A 1 92 ? -12.749 0.813 3.683 1.00 94.69 92 THR A C 1
ATOM 687 O O . THR A 1 92 ? -12.519 0.279 2.601 1.00 94.69 92 THR A O 1
ATOM 690 N N . LEU A 1 93 ? -12.189 0.408 4.825 1.00 93.62 93 LEU A N 1
ATOM 691 C CA . LEU A 1 93 ? -11.307 -0.747 4.951 1.00 93.62 93 LEU A CA 1
ATOM 692 C C . LEU A 1 93 ? -12.019 -2.019 4.485 1.00 93.62 93 LEU A C 1
ATOM 694 O O . LEU A 1 93 ? -11.498 -2.730 3.633 1.00 93.62 93 LEU A O 1
ATOM 698 N N . GLU A 1 94 ? -13.229 -2.252 4.994 1.00 93.19 94 GLU A N 1
ATOM 699 C CA . GLU A 1 94 ? -14.040 -3.422 4.661 1.00 93.19 94 GLU A CA 1
ATOM 700 C C . GLU A 1 94 ? -14.445 -3.445 3.184 1.00 93.19 94 GLU A C 1
ATOM 702 O O . GLU A 1 94 ? -14.350 -4.472 2.512 1.00 93.19 94 GLU A O 1
ATOM 707 N N . TYR A 1 95 ? -14.846 -2.288 2.652 1.00 94.50 95 TYR A N 1
ATOM 708 C CA . TYR A 1 95 ? -15.167 -2.141 1.239 1.00 94.50 95 TYR A CA 1
ATOM 709 C C . TYR A 1 95 ? -13.983 -2.542 0.352 1.00 94.50 95 TYR A C 1
ATOM 711 O O . TYR A 1 95 ? -14.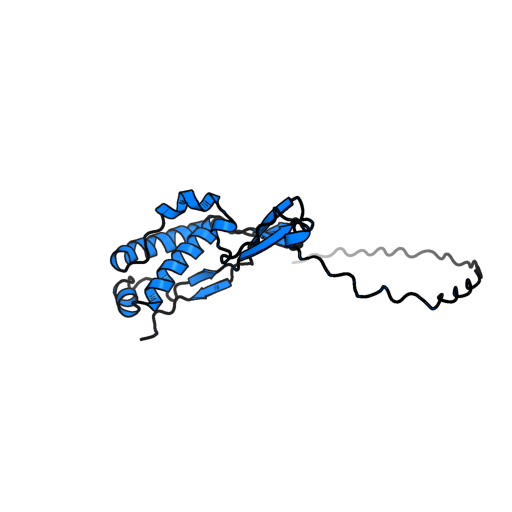148 -3.352 -0.561 1.00 94.50 95 TYR A O 1
ATOM 719 N N . TRP A 1 96 ? -12.789 -2.005 0.618 1.00 96.06 96 TRP A N 1
ATOM 720 C CA . TRP A 1 96 ? -11.611 -2.310 -0.192 1.00 96.06 96 TRP A CA 1
ATOM 721 C C . TRP A 1 96 ? -11.092 -3.731 0.022 1.00 96.06 96 TRP A C 1
ATOM 723 O O . TRP A 1 96 ? -10.659 -4.332 -0.957 1.00 96.06 96 TRP A O 1
ATOM 733 N N . ARG A 1 97 ? -11.220 -4.302 1.230 1.00 95.81 97 ARG A N 1
ATOM 734 C CA . ARG A 1 97 ? -10.971 -5.731 1.488 1.00 95.81 97 ARG A CA 1
ATOM 735 C C . ARG A 1 97 ? -11.810 -6.598 0.553 1.00 95.81 97 ARG A C 1
ATOM 737 O O . ARG A 1 97 ? -11.259 -7.382 -0.211 1.00 95.81 97 ARG A O 1
ATOM 744 N N . ALA A 1 98 ? -13.125 -6.381 0.524 1.00 96.00 98 ALA A N 1
ATOM 745 C CA . ALA A 1 98 ? -14.026 -7.148 -0.333 1.00 96.00 98 ALA A CA 1
ATOM 746 C C . ALA A 1 98 ? -13.715 -6.980 -1.836 1.00 96.00 98 ALA A C 1
ATOM 748 O O . ALA A 1 98 ? -13.831 -7.933 -2.605 1.00 96.00 98 ALA A O 1
ATOM 749 N N . GLN A 1 99 ? -13.304 -5.782 -2.277 1.00 97.25 99 GLN A N 1
ATOM 750 C CA . GLN A 1 99 ? -12.876 -5.567 -3.667 1.00 97.25 99 GLN A CA 1
ATOM 751 C C . GLN A 1 99 ? -11.554 -6.281 -3.988 1.00 97.25 99 GLN A C 1
ATOM 753 O O . GLN A 1 99 ? -11.423 -6.851 -5.070 1.00 97.25 99 GLN A O 1
ATOM 758 N N . ALA A 1 100 ? -10.594 -6.262 -3.061 1.00 96.88 100 ALA A N 1
ATOM 759 C CA . ALA A 1 100 ? -9.305 -6.930 -3.208 1.00 96.88 100 ALA A CA 1
ATOM 760 C C . ALA A 1 100 ? -9.463 -8.457 -3.246 1.00 96.88 100 ALA A C 1
ATOM 762 O O . ALA A 1 100 ? -8.842 -9.117 -4.069 1.00 96.88 100 ALA A O 1
ATOM 763 N N . GLU A 1 101 ? -10.353 -9.020 -2.427 1.00 96.19 101 GLU A N 1
ATOM 764 C CA . GLU A 1 101 ? -10.683 -10.451 -2.457 1.00 96.19 101 GLU A CA 1
ATOM 765 C C . GLU A 1 101 ? -11.371 -10.866 -3.764 1.00 96.19 101 GLU A C 1
ATOM 767 O O . GLU A 1 101 ? -11.139 -11.963 -4.275 1.00 96.19 101 GLU A O 1
ATOM 772 N N . ALA A 1 102 ? -12.215 -9.994 -4.326 1.00 97.50 102 ALA A N 1
ATOM 773 C CA . ALA A 1 102 ? -12.905 -10.256 -5.586 1.00 97.50 102 ALA A CA 1
ATOM 774 C C . ALA A 1 102 ? -11.984 -10.150 -6.813 1.00 97.50 102 ALA A C 1
ATOM 776 O O . ALA A 1 102 ? -12.231 -10.816 -7.821 1.00 97.50 102 ALA A O 1
ATOM 777 N N . ASN A 1 103 ? -10.954 -9.306 -6.746 1.00 95.25 103 ASN A N 1
ATOM 778 C CA . ASN A 1 103 ? -9.999 -9.087 -7.827 1.00 95.25 103 ASN A CA 1
ATOM 779 C C . ASN A 1 103 ? -8.577 -8.912 -7.271 1.00 95.25 103 ASN A C 1
ATOM 781 O O . ASN A 1 103 ? -8.066 -7.786 -7.258 1.00 95.25 103 ASN A O 1
ATOM 785 N N . PRO A 1 104 ? -7.954 -10.003 -6.796 1.00 96.81 104 PRO A N 1
ATOM 786 C CA . PRO A 1 104 ? -6.609 -9.942 -6.254 1.00 96.81 104 PRO A CA 1
ATOM 787 C C . PRO A 1 104 ? -5.593 -9.689 -7.368 1.00 96.81 104 PRO A C 1
ATOM 789 O O . PRO A 1 104 ? -5.818 -10.020 -8.536 1.00 96.81 104 PRO A O 1
ATOM 792 N N . GLY A 1 105 ? -4.456 -9.119 -6.988 1.00 97.00 105 GLY A N 1
ATOM 793 C CA . GLY A 1 105 ? -3.267 -9.072 -7.818 1.00 97.00 105 GLY A CA 1
ATOM 794 C C . GLY A 1 105 ? -2.677 -10.462 -8.034 1.00 97.00 105 GLY A C 1
ATOM 795 O O . GLY A 1 105 ? -3.211 -11.491 -7.607 1.00 97.00 105 GLY A O 1
ATOM 796 N N . GLY A 1 106 ? -1.548 -10.505 -8.729 1.00 97.81 106 GLY A N 1
ATOM 797 C CA . GLY A 1 106 ? -0.897 -11.771 -9.021 1.00 97.81 106 GLY A CA 1
ATOM 798 C C . GLY A 1 106 ? 0.494 -11.610 -9.599 1.00 97.81 106 GLY A C 1
ATOM 799 O O . GLY A 1 106 ? 0.932 -10.515 -9.940 1.00 97.81 106 GLY A O 1
ATOM 800 N N . PHE A 1 107 ? 1.197 -12.733 -9.705 1.00 98.00 107 PHE A N 1
ATOM 801 C CA . PHE A 1 107 ? 2.499 -12.768 -10.353 1.00 98.00 107 PHE A CA 1
ATOM 802 C C . PHE A 1 107 ? 2.354 -12.739 -11.873 1.00 98.00 107 PHE A C 1
ATOM 804 O O . PHE A 1 107 ? 1.675 -13.582 -12.464 1.00 98.00 107 PHE A O 1
ATOM 811 N N . GLU A 1 108 ? 3.061 -11.804 -12.497 1.00 97.69 108 GLU A N 1
ATOM 812 C CA . GLU A 1 108 ? 3.182 -11.674 -13.942 1.00 97.69 108 GLU A CA 1
ATOM 813 C C . GLU A 1 108 ? 4.655 -11.759 -14.381 1.00 97.69 108 GLU A C 1
ATOM 815 O O . GLU A 1 108 ? 5.571 -11.520 -13.586 1.00 97.69 108 GLU A O 1
ATOM 820 N N . PRO A 1 109 ? 4.940 -12.114 -15.649 1.00 98.06 109 PRO A N 1
ATOM 821 C CA . PRO A 1 109 ? 6.290 -12.015 -16.193 1.00 98.06 109 PRO A CA 1
ATOM 822 C C . PRO A 1 109 ? 6.822 -10.580 -16.102 1.00 98.06 109 PRO A C 1
ATOM 824 O O . PRO A 1 109 ? 6.296 -9.672 -16.744 1.00 98.06 109 PRO A O 1
ATOM 827 N N . GLY A 1 110 ? 7.891 -10.381 -15.332 1.00 95.94 110 GLY A N 1
ATOM 828 C CA . GLY A 1 110 ? 8.489 -9.061 -15.167 1.00 95.94 110 GLY A CA 1
ATOM 829 C C . GLY A 1 110 ? 9.380 -8.659 -16.344 1.00 95.94 110 GLY A C 1
ATOM 830 O O . GLY A 1 110 ? 9.985 -9.485 -17.036 1.00 95.94 110 GLY A O 1
ATOM 831 N N . ASN A 1 111 ? 9.506 -7.350 -16.561 1.00 95.50 111 ASN A N 1
ATOM 832 C CA . ASN A 1 111 ? 10.424 -6.790 -17.548 1.00 95.50 111 ASN A CA 1
ATOM 833 C C . ASN A 1 111 ? 11.860 -6.727 -16.992 1.00 95.50 111 ASN A C 1
ATOM 835 O O . ASN A 1 111 ? 12.31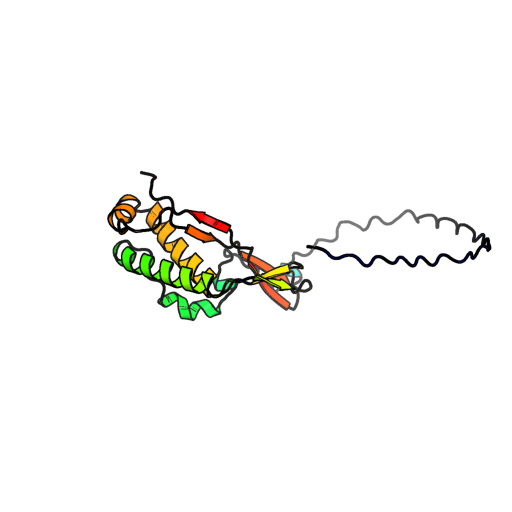6 -5.686 -16.518 1.00 95.50 111 ASN A O 1
ATOM 839 N N . MET A 1 112 ? 12.577 -7.856 -17.035 1.00 96.31 112 MET A N 1
ATOM 840 C CA . MET A 1 112 ? 13.947 -7.967 -16.504 1.00 96.31 112 MET A CA 1
ATOM 841 C C . MET A 1 112 ? 14.937 -6.928 -17.071 1.00 96.31 112 MET A C 1
ATOM 843 O O . MET A 1 112 ? 15.724 -6.398 -16.288 1.00 96.31 112 MET A O 1
ATOM 847 N N . PRO A 1 113 ? 14.909 -6.561 -18.375 1.00 95.06 113 PRO A N 1
ATOM 848 C CA . PRO A 1 113 ? 15.714 -5.448 -18.892 1.00 95.06 113 PRO A CA 1
ATOM 849 C C . PRO A 1 113 ? 15.515 -4.107 -18.170 1.00 95.06 113 PRO A C 1
ATOM 851 O O . PRO A 1 113 ? 16.404 -3.263 -18.219 1.00 95.06 113 PRO A O 1
ATOM 854 N N . LEU A 1 114 ? 14.372 -3.911 -17.505 1.00 95.00 114 LEU A N 1
ATOM 855 C CA . LEU A 1 114 ? 14.059 -2.719 -16.714 1.00 95.00 114 LEU A CA 1
ATOM 856 C C . LEU A 1 114 ? 14.244 -2.926 -15.197 1.00 95.00 114 LEU A C 1
ATOM 858 O O . LEU A 1 114 ? 13.808 -2.097 -14.399 1.00 95.00 114 LEU A O 1
ATOM 862 N N . GLY A 1 115 ? 14.875 -4.026 -14.778 1.00 94.25 115 GLY A N 1
ATOM 863 C CA . GLY A 1 115 ? 15.152 -4.318 -13.367 1.00 94.25 115 GLY A CA 1
ATOM 864 C C . GLY A 1 115 ? 13.993 -4.953 -12.588 1.00 94.25 115 GLY A C 1
ATOM 865 O O . GLY A 1 115 ? 14.015 -4.959 -11.352 1.00 94.25 115 GLY A O 1
ATOM 866 N N . ALA A 1 116 ? 12.980 -5.478 -13.282 1.00 96.25 116 ALA A N 1
ATOM 867 C CA . ALA A 1 116 ? 11.961 -6.324 -12.667 1.00 96.25 116 ALA A CA 1
ATOM 868 C C . ALA A 1 116 ? 12.523 -7.720 -12.347 1.00 96.25 116 ALA A C 1
ATOM 870 O O . ALA A 1 116 ? 13.444 -8.198 -13.015 1.00 96.25 116 ALA A O 1
ATOM 871 N N . ASP A 1 117 ? 11.921 -8.400 -11.373 1.00 96.44 117 ASP A N 1
ATOM 872 C CA . ASP A 1 117 ? 12.172 -9.825 -11.153 1.00 96.44 117 ASP A CA 1
ATOM 873 C C . ASP A 1 117 ? 11.566 -10.671 -12.288 1.00 96.44 117 ASP A C 1
ATOM 875 O O . ASP A 1 117 ? 10.689 -10.219 -13.024 1.00 96.44 117 ASP A O 1
ATOM 879 N N . ALA A 1 118 ? 12.017 -11.920 -12.460 1.00 96.94 118 ALA A N 1
ATOM 880 C CA . ALA A 1 118 ? 11.500 -12.795 -13.524 1.00 96.94 118 ALA A CA 1
ATOM 881 C C . ALA A 1 118 ? 9.984 -13.058 -13.397 1.00 96.94 118 ALA A C 1
ATOM 883 O O . ALA A 1 118 ? 9.283 -13.239 -14.396 1.00 96.94 118 ALA A O 1
ATOM 884 N N . GLN A 1 119 ? 9.490 -13.078 -12.160 1.00 97.50 119 GLN A N 1
ATOM 885 C CA . GLN A 1 119 ? 8.076 -13.036 -11.810 1.00 97.50 119 GLN A CA 1
ATOM 886 C C . GLN A 1 119 ? 7.888 -11.859 -10.862 1.00 97.50 119 GLN A C 1
ATOM 888 O O . GLN A 1 119 ? 8.464 -11.846 -9.777 1.00 97.50 119 GLN A O 1
ATOM 893 N N . GLN A 1 120 ? 7.117 -10.872 -11.294 1.00 97.69 120 GLN A N 1
ATOM 894 C CA . GLN A 1 120 ? 6.858 -9.645 -10.561 1.00 97.69 120 GLN A CA 1
ATOM 895 C C . GLN A 1 120 ? 5.411 -9.672 -10.075 1.00 97.69 120 GLN A C 1
ATOM 897 O O . GLN A 1 120 ? 4.509 -9.973 -10.852 1.00 97.69 120 GLN A O 1
ATOM 902 N N . TYR A 1 121 ? 5.184 -9.383 -8.793 1.00 98.06 121 TYR A N 1
ATOM 903 C CA . TYR A 1 121 ? 3.824 -9.221 -8.290 1.00 98.06 121 TYR A CA 1
ATOM 904 C C . TYR A 1 121 ? 3.246 -7.906 -8.820 1.00 98.06 121 TYR A C 1
ATOM 906 O O . TYR A 1 121 ? 3.860 -6.847 -8.654 1.00 98.06 121 TYR A O 1
ATOM 914 N N . GLU A 1 122 ? 2.081 -7.981 -9.451 1.00 97.81 122 GLU A N 1
ATOM 915 C CA . GLU A 1 122 ? 1.301 -6.838 -9.906 1.00 97.81 122 GLU A CA 1
ATOM 916 C C . GLU A 1 122 ? 0.086 -6.687 -8.993 1.00 97.81 122 GLU A C 1
ATOM 918 O O . GLU A 1 122 ? -0.905 -7.412 -9.112 1.00 97.81 122 GLU A O 1
ATOM 923 N N . ALA A 1 123 ? 0.183 -5.749 -8.048 1.00 97.75 123 ALA A N 1
ATOM 924 C CA . ALA A 1 123 ? -0.900 -5.479 -7.114 1.00 97.75 123 ALA A CA 1
ATOM 925 C C . ALA A 1 123 ? -2.067 -4.792 -7.831 1.00 97.75 123 ALA A C 1
ATOM 927 O O . ALA A 1 123 ? -1.884 -3.877 -8.648 1.00 97.75 123 ALA A O 1
ATOM 928 N N . SER A 1 124 ? -3.278 -5.216 -7.487 1.00 97.62 124 SER A N 1
ATOM 929 C CA . SER A 1 124 ? -4.504 -4.564 -7.928 1.00 97.62 124 SER A CA 1
ATOM 930 C C . SER A 1 124 ? -4.684 -3.214 -7.228 1.00 97.62 124 SER A C 1
ATOM 932 O O . SER A 1 124 ? -4.290 -3.028 -6.074 1.00 97.62 124 SER A O 1
ATOM 934 N N . ASP A 1 125 ? -5.363 -2.272 -7.885 1.00 97.38 125 ASP A N 1
ATOM 935 C CA . ASP A 1 125 ? -5.711 -0.991 -7.257 1.00 97.38 125 ASP A CA 1
ATOM 936 C C . ASP A 1 125 ? -6.509 -1.193 -5.956 1.00 97.38 125 ASP A C 1
ATOM 938 O O . ASP A 1 125 ? -6.353 -0.427 -5.006 1.00 97.38 125 ASP A O 1
ATOM 942 N N . ALA A 1 126 ? -7.331 -2.245 -5.882 1.00 97.00 126 ALA A N 1
ATOM 943 C CA . ALA A 1 126 ? -8.119 -2.568 -4.699 1.00 97.00 126 ALA A CA 1
ATOM 944 C C . ALA A 1 126 ? -7.247 -2.996 -3.508 1.00 97.00 126 ALA A C 1
ATOM 946 O O . ALA A 1 126 ? -7.454 -2.494 -2.405 1.00 97.00 126 ALA A O 1
ATOM 947 N N . GLU A 1 127 ? -6.247 -3.858 -3.717 1.00 97.94 127 GLU A N 1
ATOM 948 C CA . GLU A 1 127 ? -5.301 -4.240 -2.659 1.00 97.94 127 GLU A CA 1
ATOM 949 C C . GLU A 1 127 ? -4.499 -3.042 -2.154 1.00 97.94 127 GLU A C 1
ATOM 951 O O . GLU A 1 127 ? -4.287 -2.896 -0.951 1.00 97.94 127 GLU A O 1
ATOM 956 N N . LEU A 1 128 ? -4.081 -2.156 -3.059 1.00 97.94 128 LEU A N 1
ATOM 957 C CA . LEU A 1 128 ? -3.340 -0.954 -2.689 1.00 97.94 128 LEU A CA 1
ATOM 958 C C . LEU A 1 128 ? -4.212 0.016 -1.884 1.00 97.94 128 LEU A C 1
ATOM 960 O O . LEU A 1 128 ? -3.759 0.577 -0.888 1.00 97.94 128 LEU A O 1
ATOM 964 N N . MET A 1 129 ? -5.480 0.186 -2.266 1.00 97.75 129 MET A N 1
ATOM 965 C CA . MET A 1 129 ? -6.432 0.996 -1.501 1.00 97.75 129 MET A CA 1
ATOM 966 C C . MET A 1 129 ? -6.764 0.367 -0.144 1.00 97.75 129 MET A C 1
ATOM 968 O O . MET A 1 129 ? -6.884 1.092 0.847 1.00 97.75 129 MET A O 1
ATOM 972 N N . TRP A 1 130 ? -6.849 -0.965 -0.070 1.00 97.50 130 TRP A N 1
ATOM 973 C CA . TRP A 1 130 ? -7.003 -1.692 1.188 1.00 97.50 130 TRP A CA 1
ATOM 974 C C . TRP A 1 130 ? -5.790 -1.481 2.104 1.00 97.50 130 TRP A C 1
ATOM 976 O O . TRP A 1 130 ? -5.971 -1.115 3.266 1.00 97.50 130 TRP A O 1
ATOM 986 N N . ALA A 1 131 ? -4.567 -1.594 1.574 1.00 97.69 131 ALA A N 1
ATOM 987 C CA . ALA A 1 131 ? -3.332 -1.308 2.304 1.00 97.69 131 ALA A CA 1
ATOM 988 C C . ALA A 1 131 ? -3.308 0.127 2.857 1.00 97.69 131 ALA A C 1
ATOM 990 O O . ALA A 1 131 ? -3.010 0.342 4.032 1.00 97.69 131 ALA A O 1
ATOM 991 N N . LEU A 1 132 ? -3.670 1.119 2.035 1.00 97.31 132 LEU A N 1
ATOM 992 C CA . LEU A 1 132 ? -3.704 2.529 2.437 1.00 97.31 132 LEU A CA 1
ATOM 993 C C . LEU A 1 132 ? -4.758 2.806 3.518 1.00 97.31 132 LEU A C 1
ATOM 995 O O . LEU A 1 132 ? -4.488 3.550 4.462 1.00 97.31 132 LEU A O 1
ATOM 999 N N . ALA A 1 133 ? -5.951 2.215 3.403 1.00 96.44 133 ALA A N 1
ATOM 1000 C CA . ALA A 1 133 ? -6.983 2.314 4.433 1.00 96.44 133 ALA A CA 1
ATOM 1001 C C . ALA A 1 133 ? -6.530 1.641 5.741 1.00 96.44 133 ALA A C 1
ATOM 1003 O O . ALA A 1 133 ? -6.666 2.232 6.814 1.00 96.44 133 ALA A O 1
ATOM 1004 N N . GLY A 1 134 ? -5.931 0.451 5.643 1.00 95.50 134 GLY A N 1
ATOM 1005 C CA . GLY A 1 134 ? -5.385 -0.305 6.769 1.00 95.50 134 GLY A CA 1
ATOM 1006 C C . GLY A 1 134 ? -4.297 0.455 7.508 1.00 95.50 134 GLY A C 1
ATOM 1007 O O . GLY A 1 134 ? -4.356 0.568 8.730 1.00 95.50 134 GLY A O 1
ATOM 1008 N N . GLN A 1 135 ? -3.379 1.084 6.772 1.00 95.38 135 GLN A N 1
ATOM 1009 C CA . GLN A 1 135 ? -2.339 1.931 7.349 1.00 95.38 135 GLN A CA 1
ATOM 1010 C C . GLN A 1 135 ? -2.936 3.102 8.141 1.00 95.38 135 GLN A C 1
ATOM 1012 O O . GLN A 1 135 ? -2.512 3.347 9.265 1.00 95.38 135 GLN A O 1
ATOM 1017 N N . ARG A 1 136 ? -3.969 3.783 7.620 1.00 95.25 136 ARG A N 1
ATOM 1018 C CA . ARG A 1 136 ? -4.632 4.888 8.344 1.00 95.25 136 ARG A CA 1
ATOM 1019 C C . ARG A 1 136 ? -5.294 4.427 9.643 1.00 95.25 136 ARG A C 1
ATOM 1021 O O . ARG A 1 136 ? -5.248 5.148 10.639 1.00 95.25 136 ARG A O 1
ATOM 1028 N N . VAL A 1 137 ? -5.905 3.240 9.647 1.00 93.25 137 VAL A N 1
ATOM 1029 C CA . VAL A 1 137 ? -6.479 2.648 10.868 1.00 93.25 137 VAL A CA 1
ATOM 1030 C C . VAL A 1 137 ? -5.372 2.227 11.836 1.00 93.25 137 VAL A C 1
ATOM 1032 O O . VAL A 1 137 ? -5.483 2.490 13.031 1.00 93.25 137 VAL A O 1
ATOM 1035 N N . ALA A 1 138 ? -4.280 1.641 11.343 1.00 92.81 138 ALA A N 1
ATOM 1036 C CA . ALA A 1 138 ? -3.133 1.262 12.162 1.00 92.81 138 ALA A CA 1
ATOM 1037 C C . ALA A 1 138 ? -2.460 2.481 12.816 1.00 92.81 138 ALA A C 1
ATOM 1039 O O . ALA A 1 138 ? -2.148 2.447 14.005 1.00 92.81 138 ALA A O 1
ATOM 1040 N N . ASP A 1 139 ? -2.307 3.584 12.082 1.00 92.06 139 ASP A N 1
ATOM 1041 C CA . ASP A 1 139 ? -1.780 4.843 12.614 1.00 92.06 139 ASP A CA 1
ATOM 1042 C C . ASP A 1 139 ? -2.689 5.411 13.714 1.00 92.06 139 ASP A C 1
ATOM 1044 O O . ASP A 1 139 ? -2.211 5.925 14.728 1.00 92.06 139 ASP A O 1
ATOM 1048 N N . LEU A 1 140 ? -4.011 5.284 13.558 1.00 91.25 140 LEU A N 1
ATOM 1049 C CA . LEU A 1 140 ? -4.960 5.637 14.612 1.00 91.25 140 LEU A CA 1
ATOM 1050 C C . LEU A 1 140 ? -4.849 4.719 15.830 1.00 91.25 140 LEU A C 1
ATOM 1052 O O . LEU A 1 140 ? -4.878 5.226 16.950 1.00 91.25 140 LEU A O 1
ATOM 1056 N N . ALA A 1 141 ? -4.687 3.412 15.621 1.00 89.19 141 ALA A N 1
ATOM 1057 C CA . ALA A 1 141 ? -4.529 2.426 16.688 1.00 89.19 141 ALA A CA 1
ATOM 1058 C C . ALA A 1 141 ? -3.309 2.725 17.566 1.00 89.19 141 ALA A C 1
ATOM 1060 O O . ALA A 1 141 ? -3.396 2.653 18.787 1.00 89.19 141 ALA A O 1
ATOM 1061 N N . ILE A 1 142 ? -2.193 3.122 16.946 1.00 88.81 142 ILE A N 1
ATOM 1062 C CA . ILE A 1 142 ? -0.955 3.483 17.650 1.00 88.81 142 ILE A CA 1
ATOM 1063 C C . ILE A 1 142 ? -1.158 4.723 18.529 1.00 88.81 142 ILE A C 1
ATOM 1065 O O . ILE A 1 142 ? -0.628 4.790 19.635 1.00 88.81 142 ILE A O 1
ATOM 1069 N N . ASN A 1 143 ? -1.909 5.713 18.043 1.00 87.56 143 ASN A N 1
ATOM 1070 C CA . ASN A 1 143 ? -2.044 7.002 18.723 1.00 87.56 143 ASN A CA 1
ATOM 1071 C C . ASN A 1 143 ? -3.229 7.067 19.704 1.00 87.56 143 ASN A C 1
ATOM 1073 O O . ASN A 1 143 ? -3.204 7.879 20.625 1.00 87.56 143 ASN A O 1
ATOM 1077 N N . ASN A 1 144 ? -4.283 6.271 19.493 1.00 87.56 144 ASN A N 1
ATOM 1078 C CA . ASN A 1 144 ? -5.535 6.320 20.260 1.00 87.56 144 ASN A CA 1
ATOM 1079 C C . ASN A 1 144 ? -6.156 4.912 20.443 1.00 87.56 144 ASN A C 1
ATOM 1081 O O . ASN A 1 144 ? -7.296 4.690 20.015 1.00 87.56 144 ASN A O 1
ATOM 1085 N N . PRO A 1 145 ? -5.453 3.953 21.074 1.00 85.38 145 PRO A N 1
ATOM 1086 C CA . PRO A 1 145 ? -5.899 2.557 21.154 1.00 85.38 145 PRO A CA 1
ATOM 1087 C C . PRO A 1 145 ? -7.249 2.392 21.870 1.00 85.38 145 PRO A C 1
ATOM 1089 O O . PRO A 1 145 ? -8.104 1.634 21.413 1.00 85.38 145 PRO A O 1
ATOM 1092 N N . ASP A 1 146 ? -7.489 3.145 22.947 1.00 84.56 146 ASP A N 1
ATOM 1093 C CA . ASP A 1 146 ? -8.742 3.061 23.711 1.00 84.56 146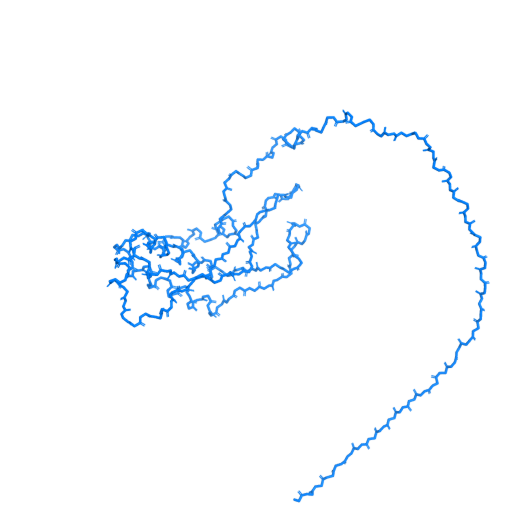 ASP A CA 1
ATOM 1094 C C . ASP A 1 146 ? -9.955 3.528 22.903 1.00 84.56 146 ASP A C 1
ATOM 1096 O O . ASP A 1 146 ? -10.988 2.864 22.883 1.00 84.56 146 ASP A O 1
ATOM 1100 N N . GLN A 1 147 ? -9.811 4.632 22.167 1.00 81.12 147 GLN A N 1
ATOM 1101 C CA . GLN A 1 147 ? -10.891 5.176 21.340 1.00 81.12 147 GLN A CA 1
ATOM 1102 C C . GLN A 1 147 ? -11.193 4.265 20.150 1.00 81.12 147 GLN A C 1
ATOM 1104 O O . GLN A 1 147 ? -12.354 4.134 19.761 1.00 81.12 147 GLN A O 1
ATOM 1109 N N . LEU A 1 148 ? -10.167 3.608 19.595 1.00 83.12 148 LEU A N 1
ATOM 1110 C CA . LEU A 1 148 ? -10.351 2.575 18.581 1.00 83.12 148 LEU A CA 1
ATOM 1111 C C . LEU A 1 148 ? -11.163 1.405 19.149 1.00 83.12 148 LEU A C 1
ATOM 1113 O O . LEU A 1 148 ? -12.161 1.017 18.550 1.00 83.12 148 LEU A O 1
ATOM 1117 N N . ARG A 1 149 ? -10.797 0.904 20.334 1.00 81.81 149 ARG A N 1
ATOM 1118 C CA . ARG A 1 149 ? -11.496 -0.204 21.001 1.00 81.81 149 ARG A CA 1
ATOM 1119 C C . ARG A 1 149 ? -12.961 0.117 21.307 1.00 81.81 149 ARG A C 1
ATOM 1121 O O . ARG A 1 149 ? -13.820 -0.728 21.094 1.00 81.81 149 ARG A O 1
ATOM 1128 N N . GLU A 1 150 ? -13.247 1.326 21.785 1.00 81.56 150 GLU A N 1
ATOM 1129 C CA . GLU A 1 150 ? -14.611 1.774 22.103 1.00 81.56 150 GLU A CA 1
ATOM 1130 C C . GLU A 1 150 ? -15.482 1.997 20.860 1.00 81.56 150 GLU A C 1
ATOM 1132 O O . GLU A 1 150 ? -16.701 1.844 20.922 1.00 81.56 150 GLU A O 1
ATOM 1137 N N . SER A 1 151 ? -14.865 2.375 19.739 1.00 79.88 151 SER A N 1
ATOM 1138 C CA . SER A 1 151 ? -15.580 2.695 18.500 1.00 79.88 151 SER A CA 1
ATOM 1139 C C . SER A 1 151 ? -15.801 1.484 17.598 1.00 79.88 151 SER A C 1
ATOM 1141 O O . SER A 1 151 ? -16.613 1.558 16.673 1.00 79.88 151 SER A O 1
ATOM 1143 N N . LEU A 1 152 ? -15.073 0.387 17.821 1.00 78.06 152 LEU A N 1
ATOM 1144 C CA . LEU A 1 152 ? -15.246 -0.829 17.042 1.00 78.06 152 LEU A CA 1
ATOM 1145 C C . LEU A 1 152 ? -16.565 -1.515 17.407 1.00 78.06 152 LEU A C 1
ATOM 1147 O O . LEU A 1 152 ? -16.850 -1.721 18.590 1.00 78.06 152 LEU A O 1
ATOM 1151 N N . PRO A 1 153 ? -17.387 -1.888 16.411 1.00 72.12 153 PRO A N 1
ATOM 1152 C CA . PRO A 1 153 ? -18.579 -2.658 16.690 1.00 72.12 153 PRO A CA 1
ATOM 1153 C C . PRO A 1 153 ? -18.190 -4.002 17.330 1.00 72.12 153 PRO A C 1
ATOM 1155 O O . PRO A 1 153 ? -17.197 -4.614 16.938 1.00 72.12 153 PRO A O 1
ATOM 1158 N N . PRO A 1 154 ? -18.985 -4.508 18.289 1.00 70.25 154 PRO A N 1
ATOM 1159 C CA . PRO A 1 154 ? -18.683 -5.758 18.991 1.00 70.25 154 PRO A CA 1
ATOM 1160 C C . PRO A 1 154 ? -18.670 -6.988 18.069 1.00 70.25 154 PRO A C 1
ATOM 1162 O O . PRO A 1 154 ? -18.195 -8.045 18.469 1.00 70.25 154 PRO A O 1
ATOM 1165 N N . GLU A 1 155 ? -19.204 -6.854 16.854 1.00 71.81 155 GLU A N 1
ATOM 1166 C CA . GLU A 1 155 ? -19.245 -7.895 15.823 1.00 71.81 155 GLU A CA 1
ATOM 1167 C C . GLU A 1 155 ? -18.047 -7.841 14.860 1.00 71.81 155 GLU A C 1
ATOM 1169 O O . GLU A 1 155 ? -17.972 -8.654 13.943 1.00 71.81 155 GLU A O 1
ATOM 1174 N N . SER A 1 156 ? -17.116 -6.894 15.030 1.00 72.31 156 SER A N 1
ATOM 1175 C CA . SER A 1 156 ? -15.917 -6.824 14.194 1.00 72.31 156 SER A CA 1
ATOM 1176 C C . SER A 1 156 ? -15.074 -8.092 14.323 1.00 72.31 156 SER A C 1
ATOM 1178 O O . SER A 1 156 ? -14.737 -8.522 15.426 1.00 72.31 156 SER A O 1
ATOM 1180 N N . GLU A 1 157 ? -14.686 -8.656 13.179 1.00 70.75 157 GLU A N 1
ATOM 1181 C CA . GLU A 1 157 ? -13.711 -9.741 13.112 1.00 70.75 157 GLU A CA 1
ATOM 1182 C C . GLU A 1 157 ? -12.349 -9.212 13.576 1.00 70.75 157 GLU A C 1
ATOM 1184 O O . GLU A 1 157 ? -11.699 -8.424 12.890 1.00 70.75 157 GLU A O 1
ATOM 1189 N N . LEU A 1 158 ? -11.945 -9.611 14.782 1.00 77.94 158 LEU A N 1
ATOM 1190 C CA . LEU A 1 158 ? -10.623 -9.333 15.334 1.00 77.94 158 LEU A CA 1
ATOM 1191 C C . LEU A 1 158 ? -9.729 -10.581 15.206 1.00 77.94 158 LEU A C 1
ATOM 1193 O O . LEU A 1 158 ? -10.223 -11.692 15.422 1.00 77.94 158 LEU A O 1
ATOM 1197 N N . PRO A 1 159 ? -8.422 -10.422 14.919 1.00 80.88 159 PRO A N 1
ATOM 1198 C CA . PRO A 1 159 ? -7.717 -9.156 14.691 1.00 80.88 159 PRO A CA 1
ATOM 1199 C C . PRO A 1 159 ? -8.032 -8.542 13.318 1.00 80.88 159 PRO A C 1
ATOM 1201 O O . PRO A 1 159 ? -8.205 -9.256 12.333 1.00 80.88 159 PRO A O 1
ATOM 1204 N N . LEU A 1 160 ? -8.060 -7.205 13.244 1.00 88.00 160 LEU A N 1
ATOM 1205 C CA . LEU A 1 160 ? -8.131 -6.513 11.955 1.00 88.00 160 LEU A CA 1
ATOM 1206 C C . LEU A 1 160 ? -6.805 -6.701 11.220 1.00 88.00 160 LEU A C 1
ATOM 1208 O O . LEU A 1 160 ? -5.743 -6.428 11.785 1.00 88.00 160 LEU A O 1
ATOM 1212 N N . THR A 1 161 ? -6.868 -7.117 9.961 1.00 93.19 161 THR A N 1
ATOM 1213 C CA . THR A 1 161 ? -5.690 -7.319 9.117 1.00 93.19 161 THR A CA 1
ATOM 1214 C C . THR A 1 161 ? -5.725 -6.436 7.878 1.00 93.19 161 THR A C 1
ATOM 1216 O O . THR A 1 161 ? -6.786 -6.035 7.394 1.00 93.19 161 THR A O 1
ATOM 1219 N N . TYR A 1 162 ? -4.541 -6.106 7.369 1.00 95.75 162 TYR A N 1
ATOM 1220 C CA . TYR A 1 162 ? -4.378 -5.396 6.105 1.00 95.75 162 TYR A CA 1
ATOM 1221 C C . TYR A 1 162 ? -3.061 -5.789 5.423 1.00 95.75 162 TYR A C 1
ATOM 1223 O O . TYR A 1 162 ? -2.101 -6.151 6.113 1.00 95.75 162 TYR A O 1
ATOM 1231 N N . PRO A 1 163 ? -2.996 -5.729 4.083 1.00 97.44 163 PRO A N 1
ATOM 1232 C CA . PRO A 1 163 ? -1.779 -6.019 3.348 1.00 97.44 163 PRO A CA 1
ATOM 1233 C C . PRO A 1 163 ? -0.792 -4.853 3.448 1.00 97.44 163 PRO A C 1
ATOM 1235 O O . PRO A 1 163 ? -1.171 -3.680 3.436 1.00 97.44 163 PRO A O 1
ATOM 1238 N N . VAL A 1 164 ? 0.492 -5.184 3.494 1.00 97.38 164 VAL A N 1
ATOM 1239 C CA . VAL A 1 164 ? 1.614 -4.253 3.432 1.00 97.38 164 VAL A CA 1
ATOM 1240 C C . VAL A 1 164 ? 2.489 -4.639 2.250 1.00 97.38 164 VAL A C 1
ATOM 1242 O O . VAL A 1 164 ? 2.868 -5.796 2.087 1.00 97.38 164 VAL A O 1
ATOM 1245 N N . PHE A 1 165 ? 2.833 -3.643 1.442 1.00 97.69 165 PHE A N 1
ATOM 1246 C CA . PHE A 1 165 ? 3.689 -3.800 0.274 1.00 97.69 165 PHE A CA 1
ATOM 1247 C C . PHE A 1 165 ? 5.005 -3.065 0.503 1.00 97.69 165 PHE A C 1
ATOM 1249 O O . PHE A 1 165 ? 5.006 -1.887 0.871 1.00 97.69 165 PHE A O 1
ATOM 1256 N N . ALA A 1 166 ? 6.126 -3.730 0.236 1.00 96.94 166 ALA A N 1
ATOM 1257 C CA . ALA A 1 166 ? 7.400 -3.046 0.087 1.00 96.94 166 ALA A CA 1
ATOM 1258 C C . ALA A 1 166 ? 7.497 -2.497 -1.339 1.00 96.94 166 ALA A C 1
ATOM 1260 O O . ALA A 1 166 ? 7.332 -3.244 -2.302 1.00 96.94 166 ALA A O 1
ATOM 1261 N N . VAL A 1 167 ? 7.773 -1.200 -1.476 1.00 97.19 167 VAL A N 1
ATOM 1262 C CA . VAL A 1 167 ? 7.988 -0.555 -2.777 1.00 97.19 167 VAL A CA 1
ATOM 1263 C C . VAL A 1 167 ? 9.480 -0.355 -2.985 1.00 97.19 167 VAL A C 1
ATOM 1265 O O . VAL A 1 167 ? 10.181 0.093 -2.076 1.00 97.19 167 VAL A O 1
ATOM 1268 N N . ARG A 1 168 ? 9.958 -0.674 -4.185 1.00 95.94 168 ARG A N 1
ATOM 1269 C CA . ARG A 1 168 ? 11.320 -0.371 -4.631 1.00 95.94 168 ARG A CA 1
ATOM 1270 C C . ARG A 1 168 ? 11.287 0.316 -5.984 1.00 95.94 168 ARG A C 1
ATOM 1272 O O . ARG A 1 168 ? 10.430 -0.001 -6.809 1.00 95.94 168 ARG A O 1
ATOM 1279 N N . HIS A 1 169 ? 12.264 1.171 -6.248 1.00 96.50 169 HIS A N 1
ATOM 1280 C CA . HIS A 1 169 ? 12.520 1.681 -7.588 1.00 96.50 169 HIS A CA 1
ATOM 1281 C C . HIS A 1 169 ? 13.838 1.174 -8.172 1.00 96.50 169 HIS A C 1
ATOM 1283 O O . HIS A 1 169 ? 14.747 0.753 -7.456 1.00 96.50 169 HIS A O 1
ATOM 1289 N N . VAL A 1 170 ? 13.923 1.213 -9.499 1.00 94.75 170 VAL A N 1
ATOM 1290 C CA . VAL A 1 170 ? 15.146 0.994 -10.270 1.00 94.75 170 VAL A CA 1
ATOM 1291 C C . VAL A 1 170 ? 15.265 2.116 -11.291 1.00 94.75 170 VAL A C 1
ATOM 1293 O O . VAL A 1 170 ? 14.348 2.339 -12.084 1.00 94.75 170 VAL A O 1
ATOM 1296 N N . ASP A 1 171 ? 16.405 2.800 -11.279 1.00 92.81 171 ASP A N 1
ATOM 1297 C CA . ASP A 1 171 ? 16.754 3.803 -12.279 1.00 92.81 171 ASP A CA 1
ATOM 1298 C C . ASP A 1 171 ? 17.553 3.133 -13.404 1.00 92.81 171 ASP A C 1
ATOM 1300 O O . ASP A 1 171 ? 18.654 2.618 -13.201 1.00 92.81 171 ASP A O 1
ATOM 1304 N N . VAL A 1 172 ? 16.971 3.101 -14.603 1.00 90.50 172 VAL A N 1
ATOM 1305 C CA . VAL A 1 172 ? 17.547 2.459 -15.787 1.00 90.50 172 VAL A CA 1
ATOM 1306 C C . VAL A 1 172 ? 18.024 3.539 -16.746 1.00 90.50 172 VAL A C 1
ATOM 1308 O O . VAL A 1 172 ? 17.237 4.354 -17.241 1.00 90.50 172 VAL A O 1
ATOM 1311 N N . MET A 1 173 ? 19.323 3.524 -17.045 1.00 86.00 173 MET A N 1
ATOM 1312 C CA . MET A 1 173 ? 19.950 4.497 -17.939 1.00 86.00 173 MET A CA 1
ATOM 1313 C C . MET A 1 173 ? 19.215 4.585 -19.283 1.00 86.00 173 MET A C 1
ATOM 1315 O O . MET A 1 173 ? 19.014 3.585 -19.971 1.00 86.00 173 MET A O 1
ATOM 1319 N N . GLY A 1 174 ? 18.788 5.799 -19.644 1.00 86.19 174 GLY A N 1
ATOM 1320 C CA . GLY A 1 174 ? 18.054 6.090 -20.881 1.00 86.19 174 GLY A CA 1
ATOM 1321 C C . GLY A 1 174 ? 16.579 5.664 -20.903 1.00 86.19 174 GLY A C 1
ATOM 1322 O O . GLY A 1 174 ? 15.873 6.041 -21.834 1.00 86.19 174 GLY A O 1
ATOM 1323 N N . SER A 1 175 ? 16.099 4.921 -19.899 1.00 88.31 175 SER A N 1
ATOM 1324 C CA . SER A 1 175 ? 14.698 4.471 -19.803 1.00 88.31 175 SER A CA 1
ATOM 1325 C C . SER A 1 175 ? 13.932 5.127 -18.650 1.00 88.31 175 SER A C 1
ATOM 1327 O O . SER A 1 175 ? 12.704 5.154 -18.673 1.00 88.31 175 SER A O 1
ATOM 1329 N N . GLY A 1 176 ? 14.644 5.699 -17.677 1.00 91.00 176 GLY A N 1
ATOM 1330 C CA . GLY A 1 176 ? 14.061 6.409 -16.542 1.00 91.00 176 GLY A CA 1
ATOM 1331 C C . GLY A 1 176 ? 13.863 5.517 -15.319 1.00 91.00 176 GLY A C 1
ATOM 1332 O O . GLY A 1 176 ? 14.543 4.503 -15.157 1.00 91.00 176 GLY A O 1
ATOM 1333 N N . ARG A 1 177 ? 12.945 5.935 -14.446 1.00 94.12 177 ARG A N 1
ATOM 1334 C CA . ARG A 1 177 ? 12.654 5.296 -13.159 1.00 94.12 177 ARG A CA 1
ATOM 1335 C C . ARG A 1 177 ? 11.466 4.353 -13.269 1.00 94.12 177 ARG A C 1
ATOM 1337 O O . ARG A 1 177 ? 10.403 4.754 -13.739 1.00 94.12 177 ARG A O 1
ATOM 1344 N N . PHE A 1 178 ? 11.630 3.139 -12.760 1.00 95.94 178 PHE A N 1
ATOM 1345 C CA . PHE A 1 178 ? 10.580 2.126 -12.685 1.00 95.94 178 PHE A CA 1
ATOM 1346 C C . PHE A 1 178 ? 10.345 1.726 -11.236 1.00 95.94 178 PHE A C 1
ATOM 1348 O O . PHE A 1 178 ? 11.295 1.659 -10.461 1.00 95.94 178 PHE A O 1
ATOM 1355 N N . PHE A 1 179 ? 9.094 1.451 -10.880 1.00 97.31 179 PHE A N 1
ATOM 1356 C CA . PHE A 1 179 ? 8.689 1.070 -9.530 1.00 97.31 179 PHE A CA 1
ATOM 1357 C C . PHE A 1 179 ? 8.100 -0.335 -9.532 1.00 97.31 179 PHE A C 1
ATOM 1359 O O . PHE A 1 179 ? 7.365 -0.705 -10.446 1.00 97.31 179 PHE A O 1
ATOM 1366 N N . TYR A 1 180 ? 8.398 -1.084 -8.479 1.00 97.69 180 TYR A N 1
ATOM 1367 C CA . TYR A 1 180 ? 7.973 -2.462 -8.280 1.00 97.69 180 TYR A CA 1
ATOM 1368 C C . TYR A 1 180 ? 7.513 -2.654 -6.837 1.00 97.69 180 TYR A C 1
ATOM 1370 O O . TYR A 1 180 ? 7.985 -1.957 -5.933 1.00 97.69 180 TYR A O 1
ATOM 1378 N N . VAL A 1 181 ? 6.621 -3.617 -6.621 1.00 97.75 181 VAL A N 1
ATOM 1379 C CA . VAL A 1 181 ? 6.110 -3.976 -5.292 1.00 97.75 181 VAL A CA 1
ATOM 1380 C C . VAL A 1 181 ? 6.459 -5.413 -4.935 1.00 97.75 181 VAL A C 1
ATOM 1382 O O . VAL A 1 181 ? 6.640 -6.256 -5.810 1.00 97.75 181 VAL A O 1
ATOM 1385 N N . SER A 1 182 ? 6.575 -5.703 -3.645 1.00 96.75 182 SER A N 1
ATOM 1386 C CA . SER A 1 182 ? 6.626 -7.082 -3.164 1.00 96.75 182 SER A CA 1
ATOM 1387 C C . SER A 1 182 ? 5.267 -7.775 -3.305 1.00 96.75 182 SER A C 1
ATOM 1389 O O . SER A 1 182 ? 4.240 -7.129 -3.510 1.00 96.75 182 SER A O 1
ATOM 1391 N N . GLU A 1 183 ? 5.254 -9.093 -3.114 1.00 96.50 183 GLU A N 1
ATOM 1392 C CA . GLU A 1 183 ? 4.044 -9.790 -2.665 1.00 96.50 183 GLU A CA 1
ATOM 1393 C C . GLU A 1 183 ? 3.536 -9.148 -1.352 1.00 96.50 183 GLU A C 1
ATOM 1395 O O . GLU A 1 183 ? 4.364 -8.651 -0.569 1.00 96.50 183 GLU A O 1
ATOM 1400 N N . PRO A 1 184 ? 2.211 -9.094 -1.111 1.00 96.75 184 PRO A N 1
ATOM 1401 C CA . PRO A 1 184 ? 1.678 -8.532 0.122 1.00 96.75 184 PRO A CA 1
ATOM 1402 C C . PRO A 1 184 ? 2.062 -9.381 1.334 1.00 96.75 184 PRO A C 1
ATOM 1404 O O . PRO A 1 184 ? 1.841 -10.590 1.356 1.00 96.75 184 PRO A O 1
ATOM 1407 N N . ASP A 1 185 ? 2.558 -8.722 2.379 1.00 97.12 185 ASP A N 1
ATOM 1408 C CA . ASP A 1 185 ? 2.619 -9.300 3.720 1.00 97.12 185 ASP A CA 1
ATOM 1409 C C . ASP A 1 185 ? 1.372 -8.891 4.511 1.00 97.12 185 ASP A C 1
ATOM 1411 O O . ASP A 1 185 ? 0.880 -7.770 4.370 1.00 97.12 185 ASP A O 1
ATOM 1415 N N . VAL A 1 186 ? 0.839 -9.782 5.342 1.00 95.44 186 VAL A N 1
ATOM 1416 C CA . VAL A 1 186 ? -0.377 -9.503 6.115 1.00 95.44 186 VAL A CA 1
ATOM 1417 C C . VAL A 1 186 ? 0.011 -8.990 7.490 1.00 95.44 186 VAL A C 1
ATOM 1419 O O . VAL A 1 186 ? 0.686 -9.670 8.260 1.00 95.44 186 VAL A O 1
ATOM 1422 N N . ARG A 1 187 ? -0.471 -7.794 7.830 1.00 94.44 187 ARG A N 1
ATOM 1423 C CA . ARG A 1 187 ? -0.215 -7.169 9.123 1.00 94.44 187 ARG A CA 1
ATOM 1424 C C . ARG A 1 187 ? -1.479 -7.075 9.958 1.00 94.44 187 ARG A C 1
ATOM 1426 O O . ARG A 1 187 ? -2.521 -6.628 9.486 1.00 94.44 187 ARG A O 1
ATOM 1433 N N . GLU A 1 188 ? -1.350 -7.438 11.227 1.00 92.56 188 GLU A N 1
ATOM 1434 C CA . GLU A 1 188 ? -2.389 -7.260 12.237 1.00 92.56 188 GLU A CA 1
ATOM 1435 C C . GLU A 1 188 ? -2.338 -5.847 12.835 1.00 92.56 188 GLU A C 1
ATOM 1437 O O . GLU A 1 188 ? -1.268 -5.279 13.091 1.00 92.56 188 GLU A O 1
ATOM 1442 N N . ILE A 1 189 ? -3.514 -5.272 13.077 1.00 87.75 189 ILE A N 1
ATOM 1443 C CA . ILE A 1 189 ? -3.676 -4.025 13.819 1.00 87.75 189 ILE A CA 1
ATOM 1444 C C . ILE A 1 189 ? -3.809 -4.386 15.298 1.00 87.75 189 ILE A C 1
ATOM 1446 O O . ILE A 1 189 ? -4.835 -4.905 15.733 1.00 87.75 189 ILE A O 1
ATOM 1450 N N . ASN A 1 190 ? -2.767 -4.099 16.078 1.00 79.81 190 ASN A N 1
ATOM 1451 C CA . ASN A 1 190 ? -2.772 -4.341 17.519 1.00 79.81 190 ASN A CA 1
ATOM 1452 C C . ASN A 1 190 ? -3.656 -3.312 18.232 1.00 79.81 190 ASN A C 1
ATOM 1454 O O . ASN A 1 190 ? -3.312 -2.133 18.289 1.00 79.81 190 ASN A O 1
ATOM 1458 N N . ILE A 1 191 ? -4.765 -3.777 18.808 1.00 73.94 191 ILE A N 1
ATOM 1459 C CA . ILE A 1 191 ? -5.716 -2.952 19.578 1.00 73.94 191 ILE A CA 1
ATOM 1460 C C . ILE A 1 191 ? -5.572 -3.212 21.088 1.00 73.94 191 ILE A C 1
ATOM 1462 O O . ILE A 1 191 ? -6.165 -2.514 21.904 1.00 73.94 191 ILE A O 1
ATOM 1466 N N . ASP A 1 192 ? -4.755 -4.189 21.489 1.00 64.31 192 ASP A N 1
ATOM 1467 C CA . ASP A 1 192 ? -4.667 -4.679 22.873 1.00 64.31 192 ASP A CA 1
ATOM 1468 C C . ASP A 1 192 ? -3.536 -4.064 23.708 1.00 64.31 192 ASP A C 1
ATOM 1470 O O . ASP A 1 192 ? -3.401 -4.385 24.890 1.00 64.31 192 ASP A O 1
ATOM 1474 N N . THR A 1 193 ? -2.726 -3.169 23.139 1.00 48.00 193 THR A N 1
ATOM 1475 C CA . THR A 1 193 ? -1.630 -2.542 23.888 1.00 48.00 193 THR A CA 1
ATOM 1476 C C . THR A 1 193 ? -2.125 -1.262 24.581 1.00 48.00 193 THR A C 1
ATOM 1478 O O . THR A 1 193 ? -2.629 -0.381 23.881 1.00 48.00 193 THR A O 1
ATOM 1481 N N . PRO A 1 194 ? -2.030 -1.161 25.923 1.00 46.75 194 PRO A N 1
ATOM 1482 C CA . PRO A 1 194 ? -2.367 0.047 26.680 1.00 46.75 194 PRO A CA 1
ATOM 1483 C C . PRO A 1 194 ? -1.354 1.182 26.480 1.00 46.75 194 PRO A C 1
ATOM 1485 O O . PRO A 1 194 ? -0.171 0.884 26.187 1.00 46.75 194 PRO A O 1
#

pLDDT: mean 79.6, std 21.39, range [31.81, 98.06]

Radius of gyration: 30.56 Å; chains: 1; bounding box: 74×75×61 Å

Foldseek 3Di:
DDDDDDDDDDDDDDDDDDDDDDDPDDDDDDPPPPPDDPPPPPPPPQPPCRVPVPDDDDPDADDVCNQPVVCVVVVVQQDALDLVCLVVLVVQLVVLVVVCVVPAWAWDQDPVLQPADRTATDGDSSLSSNQVSVVSLLVSCVVPLPSNVVPDDPPDPPQDKHWDWDKDWDQHPPPGIHIGIDDTDIDTRDSPDD

Secondary structure (DSSP, 8-state):
----------------------------------------TT-----HHHH-TT-----SPP-HHHH-GGGGGTGGGSPPSSGGGHHHHHHHHHHHHHHHHHS--EEEE--GGGT--SEEEE--HHHHHHHHHHHHHHHHHHH-HHHHHHHS-TT--SSPEEEE--EEEEEETTTEEEEEEPPPEEEE------

Sequence (194 aa):
MKHLAGTLFCAVLFSSGCTNSDTEHAEPAEPATPAGQVPDSSQETMSIEEQFPDYEPKLTPDTLLDYRPGLLASMPSLPEATVANLPKLMETLEYWRAQAEANPGGFEPGNMPLGADAQQYEASDAELMWALAGQRVADLAINNPDQLRESLPPESELPLTYPVFAVRHVDVMGSGRFFYVSEPDVREINIDTP